Protein AF-A0A933C2Q2-F1 (afdb_monomer)

Foldseek 3Di:
DPDCDDPNVVVVVVVVVLVVVLVVLVVVLVCCVPPPPDPVLNVLSVVLNVLSVLLVVLVVVCVVVVRDLVSQLVSQLSVLVSLLSVVVSVVCPDPVLVDQAQAAALVLLVVLLVLLVVLLVLLSVLSSLVSSLVSVVLLQLALDPPPGPPHLDFDQDPVRQVVSQVVCPVVVLDHCVVPGDHSVSVVSNSVSNVSLVVSLVSLVVSLVSCVPRDPDPVLNVLSVVLNVLSVVLNVLSNVCSNVSNDPVSVVVSSVSSSVSSSSSSVSSVVSCSNSVPDPDDPPPPPPPPPDDD

Sequence (293 aa):
MPPMVGGIFYEHGHRMIATFVGFLIVVLAIWLWKAESRRWVKTLGLIALLAVILQGVLGGLTVLFLLPTPISVSHAALAQSFFCLVTSIALFTSPWWQENNLLLDKRKGHKLFLVGLAMTAFIFAQLIIGAIMRHTQSGLAVPDFPLAYGSLIPALDQGAIERYNRILLDADIRIAADGPINAFQVFVHLAHRFWAVAVVAFAVYTVIAFKRLSDDRRLKLLSTGILVLVLVQSAVGALTVLTRKHDLVATAHVAIGALTLVTSVLLTLHVAKLAGIRWKRPAPSHVATEAMA

Nearest PDB structures (foldseek):
  2b0h-assembly1_A  TM=4.566E-01  e=2.053E+00  Mus musculus

Structure (mmCIF, N/CA/C/O backbone):
data_AF-A0A933C2Q2-F1
#
_entry.id   AF-A0A933C2Q2-F1
#
loop_
_atom_site.group_PDB
_atom_site.id
_atom_site.type_symbol
_atom_site.label_atom_id
_atom_site.label_alt_id
_atom_site.label_comp_id
_atom_site.label_asym_id
_atom_site.label_entity_id
_atom_site.label_seq_id
_atom_site.pdbx_PDB_ins_code
_atom_site.Cartn_x
_atom_site.Cartn_y
_atom_site.Cartn_z
_atom_site.occupancy
_atom_site.B_iso_or_equiv
_atom_site.auth_seq_id
_atom_site.auth_comp_id
_atom_site.auth_asym_id
_atom_site.auth_atom_id
_atom_site.pdbx_PDB_model_num
ATOM 1 N N . MET A 1 1 ? -16.990 10.268 -30.291 1.00 61.44 1 MET A N 1
ATOM 2 C CA . MET A 1 1 ? -16.262 9.692 -29.137 1.00 61.44 1 MET A CA 1
ATOM 3 C C . MET A 1 1 ? -15.222 8.723 -29.681 1.00 61.44 1 MET A C 1
ATOM 5 O O . MET A 1 1 ? -15.550 8.056 -30.659 1.00 61.44 1 MET A O 1
ATOM 9 N N . PRO A 1 2 ? -13.992 8.678 -29.140 1.00 69.94 2 PRO A N 1
ATOM 10 C CA . PRO A 1 2 ? -12.999 7.687 -29.558 1.00 69.94 2 PRO A CA 1
ATOM 11 C C . PRO A 1 2 ? -13.502 6.257 -29.277 1.00 69.94 2 PRO A C 1
ATOM 13 O O . PRO A 1 2 ? -14.331 6.076 -28.380 1.00 69.94 2 PRO A O 1
ATOM 16 N N . PRO A 1 3 ? -13.037 5.245 -30.029 1.00 77.25 3 PRO A N 1
ATOM 17 C CA . PRO A 1 3 ? -13.429 3.857 -29.805 1.00 77.25 3 PRO A CA 1
ATOM 18 C C . PRO A 1 3 ? -13.016 3.401 -28.397 1.00 77.25 3 PRO A C 1
ATOM 20 O O . PRO A 1 3 ? -11.862 3.538 -27.993 1.00 77.25 3 PRO A O 1
ATOM 23 N N . MET A 1 4 ? -13.973 2.855 -27.644 1.00 79.75 4 MET A N 1
ATOM 24 C CA . MET A 1 4 ? -13.805 2.404 -26.257 1.00 79.75 4 MET A CA 1
ATOM 25 C C . MET A 1 4 ? -13.145 1.022 -26.203 1.00 79.75 4 MET A C 1
ATOM 27 O O . MET A 1 4 ? -13.748 0.046 -25.766 1.00 79.75 4 MET A O 1
ATOM 31 N N . VAL A 1 5 ? -11.908 0.932 -26.689 1.00 79.94 5 VAL A N 1
ATOM 32 C CA . VAL A 1 5 ? -11.150 -0.321 -26.787 1.00 79.94 5 VAL A CA 1
ATOM 33 C C . VAL A 1 5 ? -9.828 -0.183 -26.031 1.00 79.94 5 VAL A C 1
ATOM 35 O O . VAL A 1 5 ? -9.186 0.868 -26.066 1.00 79.94 5 VAL A O 1
ATOM 38 N N . GLY A 1 6 ? -9.420 -1.242 -25.327 1.00 83.06 6 GLY A N 1
ATOM 39 C CA . GLY A 1 6 ? -8.143 -1.294 -24.610 1.00 83.06 6 GLY A CA 1
ATOM 40 C C . GLY A 1 6 ? -8.012 -0.213 -23.530 1.00 83.06 6 GLY A C 1
ATOM 41 O O . GLY A 1 6 ? -8.921 -0.008 -22.726 1.00 83.06 6 GLY A O 1
ATOM 42 N N . GLY A 1 7 ? -6.875 0.491 -23.508 1.00 79.25 7 GLY A N 1
ATOM 43 C CA . GLY A 1 7 ? -6.535 1.464 -22.461 1.00 79.25 7 GLY A CA 1
ATOM 44 C C . GLY A 1 7 ? -7.555 2.595 -22.275 1.00 79.25 7 GLY A C 1
ATOM 45 O O . GLY A 1 7 ? -7.836 2.967 -21.138 1.00 79.25 7 GLY A O 1
ATOM 46 N N . ILE A 1 8 ? -8.178 3.077 -23.359 1.00 82.38 8 ILE A N 1
ATOM 47 C CA . ILE A 1 8 ? -9.174 4.165 -23.312 1.00 82.38 8 ILE A CA 1
ATOM 48 C C . ILE A 1 8 ? -10.408 3.742 -22.502 1.00 82.38 8 ILE A C 1
ATOM 50 O O . ILE A 1 8 ? -10.924 4.523 -21.701 1.00 82.38 8 ILE A O 1
ATOM 54 N N . PHE A 1 9 ? -10.861 2.493 -22.670 1.00 86.00 9 PHE A N 1
ATOM 55 C CA . PHE A 1 9 ? -11.995 1.948 -21.921 1.00 86.00 9 PHE A CA 1
ATOM 56 C C . PHE A 1 9 ? -11.706 1.905 -20.419 1.00 86.00 9 PHE A C 1
ATOM 58 O O . PHE A 1 9 ? -12.518 2.377 -19.622 1.00 86.00 9 PHE A O 1
ATOM 65 N N . TYR A 1 10 ? -10.536 1.389 -20.031 1.00 84.00 10 TYR A N 1
ATOM 66 C CA . TYR A 1 10 ? -10.147 1.291 -18.623 1.00 84.00 10 TYR A CA 1
ATOM 67 C C . TYR A 1 10 ? -9.932 2.660 -17.981 1.00 84.00 10 TYR A C 1
ATOM 69 O O . TYR A 1 10 ? -10.357 2.875 -16.847 1.00 84.00 10 TYR A O 1
ATOM 77 N N . GLU A 1 11 ? -9.323 3.602 -18.700 1.00 81.81 11 GLU A N 1
ATOM 78 C CA . GLU A 1 11 ? -9.107 4.956 -18.200 1.00 81.81 11 GLU A CA 1
ATOM 79 C C . GLU A 1 11 ? -10.434 5.690 -17.981 1.00 81.81 11 GLU A C 1
ATOM 81 O O . GLU A 1 11 ? -10.671 6.253 -16.909 1.00 81.81 11 GLU A O 1
ATOM 86 N N . HIS A 1 12 ? -11.334 5.649 -18.964 1.00 85.81 12 HIS A N 1
ATOM 87 C CA . HIS A 1 12 ? -12.640 6.283 -18.837 1.00 85.81 12 HIS A CA 1
ATOM 88 C C . HIS A 1 12 ? -13.503 5.599 -17.769 1.00 85.81 12 HIS A C 1
ATOM 90 O O . HIS A 1 12 ? -14.078 6.278 -16.918 1.00 85.81 12 HIS A O 1
ATOM 96 N N . GLY A 1 13 ? -13.542 4.263 -17.751 1.00 88.56 13 GLY A N 1
ATOM 97 C CA . GLY A 1 13 ? -14.261 3.489 -16.740 1.00 88.56 13 GLY A CA 1
ATOM 98 C C . GLY A 1 13 ? -13.779 3.798 -15.322 1.00 88.56 13 GLY A C 1
ATOM 99 O O . GLY A 1 13 ? -14.594 4.018 -14.426 1.00 88.56 13 GLY A O 1
ATOM 100 N N . HIS A 1 14 ? -12.462 3.922 -15.128 1.00 88.88 14 HIS A N 1
ATOM 101 C CA . HIS A 1 14 ? -11.891 4.337 -13.851 1.00 88.88 14 HIS A CA 1
ATOM 102 C C . HIS A 1 14 ? -12.354 5.742 -13.438 1.00 88.88 14 HIS A C 1
ATOM 104 O O . HIS A 1 14 ? -12.739 5.934 -12.285 1.00 88.88 14 HIS A O 1
ATOM 110 N N . ARG A 1 15 ? -12.393 6.711 -14.368 1.00 88.69 15 ARG A N 1
ATOM 111 C CA . ARG A 1 15 ? -12.896 8.069 -14.088 1.00 88.69 15 ARG A CA 1
ATOM 112 C C . ARG A 1 15 ? -14.369 8.060 -13.676 1.00 88.69 15 ARG A C 1
ATOM 114 O O . ARG A 1 15 ? -14.714 8.721 -12.702 1.00 88.69 15 ARG A O 1
ATOM 121 N N . MET A 1 16 ? -15.221 7.281 -14.349 1.00 90.94 16 MET A N 1
ATOM 122 C CA . MET A 1 16 ? -16.639 7.167 -13.975 1.00 90.94 16 MET A CA 1
ATOM 123 C C . MET A 1 16 ? -16.813 6.589 -12.567 1.00 90.94 16 MET A C 1
ATOM 125 O O . MET A 1 16 ? -17.570 7.133 -11.761 1.00 90.94 16 MET A O 1
ATOM 129 N N . ILE A 1 17 ? -16.080 5.516 -12.249 1.00 94.06 17 ILE A N 1
ATOM 130 C CA . ILE A 1 17 ? -16.089 4.911 -10.911 1.00 94.06 17 ILE A CA 1
ATOM 131 C C . ILE A 1 17 ? -15.590 5.923 -9.872 1.00 94.06 17 ILE A C 1
ATOM 133 O O . ILE A 1 17 ? -16.204 6.062 -8.818 1.00 94.06 17 ILE A O 1
ATOM 137 N N . ALA A 1 18 ? -14.525 6.674 -10.168 1.00 92.44 18 ALA A N 1
ATOM 138 C CA . ALA A 1 18 ? -13.992 7.695 -9.270 1.00 92.44 18 ALA A CA 1
ATOM 139 C C . ALA A 1 18 ? -15.002 8.826 -9.004 1.00 92.44 18 ALA A C 1
ATOM 141 O O . ALA A 1 18 ? -15.174 9.228 -7.853 1.00 92.44 18 ALA A O 1
ATOM 142 N N . THR A 1 19 ? -15.723 9.302 -10.027 1.00 93.56 19 THR A N 1
ATOM 143 C CA . THR A 1 19 ? -16.797 10.295 -9.858 1.00 93.56 19 THR A CA 1
ATOM 144 C C . THR A 1 19 ? -17.936 9.747 -9.002 1.00 93.56 19 THR A C 1
ATOM 146 O O . THR A 1 19 ? -18.414 10.439 -8.101 1.00 93.56 19 THR A O 1
ATOM 149 N N . PHE A 1 20 ? -18.338 8.495 -9.227 1.00 96.56 20 PHE A N 1
ATOM 150 C CA . PHE A 1 20 ? -19.369 7.844 -8.422 1.00 96.56 20 PHE A CA 1
ATOM 151 C C . PHE A 1 20 ? -18.945 7.695 -6.953 1.00 96.56 20 PHE A C 1
ATOM 153 O O . PHE A 1 20 ? -19.698 8.062 -6.053 1.00 96.56 20 PHE A O 1
ATOM 160 N N . VAL A 1 21 ? -17.713 7.247 -6.694 1.00 96.69 21 VAL A N 1
ATOM 161 C CA . VAL A 1 21 ? -17.146 7.193 -5.337 1.00 96.69 21 VAL A CA 1
ATOM 162 C C . VAL A 1 21 ? -17.102 8.590 -4.711 1.00 96.69 21 VAL A C 1
ATOM 164 O O . VAL A 1 21 ? -17.504 8.745 -3.562 1.00 96.69 21 VAL A O 1
ATOM 167 N N . GLY A 1 22 ? -16.696 9.621 -5.458 1.00 96.75 22 GLY A N 1
ATOM 168 C CA . GLY A 1 22 ? -16.716 11.011 -4.993 1.00 96.75 22 GLY A CA 1
ATOM 169 C C . GLY A 1 22 ? -18.108 11.464 -4.540 1.00 96.75 22 GLY A C 1
ATOM 170 O O . GLY A 1 22 ? -18.249 12.025 -3.453 1.00 96.75 22 GLY A O 1
ATOM 171 N N . PHE A 1 23 ? -19.147 11.143 -5.315 1.00 97.75 23 PHE A N 1
ATOM 172 C CA . PHE A 1 23 ? -20.538 11.398 -4.935 1.00 97.75 23 PHE A CA 1
ATOM 173 C C . PHE A 1 23 ? -20.938 10.657 -3.648 1.00 97.75 23 PHE A C 1
ATOM 175 O O . PHE A 1 23 ? -21.495 11.268 -2.734 1.00 97.75 23 PHE A O 1
ATOM 182 N N . LEU A 1 24 ? -20.598 9.368 -3.522 1.00 98.06 24 LEU A N 1
ATOM 183 C CA . LEU A 1 24 ? -20.877 8.593 -2.307 1.00 98.06 24 LEU A CA 1
ATOM 184 C C . LEU A 1 24 ? -20.199 9.186 -1.064 1.00 98.06 24 LEU A C 1
ATOM 186 O O . LEU A 1 24 ? -20.784 9.167 0.018 1.00 98.06 24 LEU A O 1
ATOM 190 N N . ILE A 1 25 ? -19.000 9.757 -1.200 1.00 98.19 25 ILE A N 1
ATOM 191 C CA . ILE A 1 25 ? -18.310 10.425 -0.089 1.00 98.19 25 ILE A CA 1
ATOM 192 C C . ILE A 1 25 ? -19.001 11.724 0.322 1.00 98.19 25 ILE A C 1
ATOM 194 O O . ILE A 1 25 ? -19.083 12.004 1.518 1.00 98.19 25 ILE A O 1
ATOM 198 N N . VAL A 1 26 ? -19.545 12.496 -0.623 1.00 98.12 26 VAL A N 1
ATOM 199 C CA . VAL A 1 26 ? -20.366 13.675 -0.296 1.00 98.12 26 VAL A CA 1
ATOM 200 C C . VAL A 1 26 ? -21.591 13.254 0.518 1.00 98.12 26 VAL A C 1
ATOM 202 O O . VAL A 1 26 ? -21.854 13.825 1.579 1.00 98.12 26 VAL A O 1
ATOM 205 N N . VAL A 1 27 ? -22.298 12.210 0.073 1.00 98.19 27 VAL A N 1
ATOM 206 C CA . VAL A 1 27 ? -23.448 11.652 0.802 1.00 98.19 27 VAL A CA 1
ATOM 207 C C . VAL A 1 27 ? -23.032 11.179 2.196 1.00 98.19 27 VAL A C 1
ATOM 209 O O . VAL A 1 27 ? -23.687 11.531 3.177 1.00 98.19 27 VAL A O 1
ATOM 212 N N . LEU A 1 28 ? -21.921 10.444 2.307 1.00 97.50 28 LEU A N 1
ATOM 213 C CA . LEU A 1 28 ? -21.382 9.972 3.583 1.00 97.50 28 LEU A CA 1
ATOM 214 C C . LEU A 1 28 ? -21.063 11.136 4.531 1.00 97.50 28 LEU A C 1
ATOM 216 O O . LEU A 1 28 ? -21.442 11.088 5.698 1.00 97.50 28 LEU A O 1
ATOM 220 N N . ALA A 1 29 ? -20.404 12.192 4.050 1.00 97.12 29 ALA A N 1
ATOM 221 C CA . ALA A 1 29 ? -20.057 13.356 4.862 1.00 97.12 29 ALA A CA 1
ATOM 222 C C . ALA A 1 29 ? -21.310 14.071 5.398 1.00 97.12 29 ALA A C 1
ATOM 224 O O . ALA A 1 29 ? -21.374 14.394 6.587 1.00 97.12 29 ALA A O 1
ATOM 225 N N . ILE A 1 30 ? -22.333 14.253 4.555 1.00 97.75 30 ILE A N 1
ATOM 226 C CA . ILE A 1 30 ? -23.619 14.844 4.955 1.00 97.75 30 ILE A CA 1
ATOM 227 C C . ILE A 1 30 ? -24.339 13.943 5.965 1.00 97.75 30 ILE A C 1
ATOM 229 O O . ILE A 1 30 ? -24.850 14.437 6.973 1.00 97.75 30 ILE A O 1
ATOM 233 N N . TRP A 1 31 ? -24.369 12.629 5.726 1.00 97.69 31 TRP A N 1
ATOM 234 C CA . TRP A 1 31 ? -25.003 11.672 6.632 1.00 97.69 31 TRP A CA 1
ATOM 235 C C . TRP A 1 31 ? -24.323 11.701 7.999 1.00 97.69 31 TRP A C 1
ATOM 237 O O . TRP A 1 31 ? -24.994 11.930 9.006 1.00 97.69 31 TRP A O 1
ATOM 247 N N . LEU A 1 32 ? -22.996 11.569 8.057 1.00 96.44 32 LEU A N 1
ATOM 248 C CA . LEU A 1 32 ? -22.245 11.668 9.310 1.00 96.44 32 LEU A CA 1
ATOM 249 C C . LEU A 1 32 ? -22.532 12.988 10.030 1.00 96.44 32 LEU A C 1
ATOM 251 O O . LEU A 1 32 ? -22.719 13.002 11.244 1.00 96.44 32 LEU A O 1
ATOM 255 N N . TRP A 1 33 ? -22.636 14.101 9.305 1.00 94.06 33 TRP A N 1
ATOM 256 C CA . TRP A 1 33 ? -22.949 15.380 9.931 1.00 94.06 33 TRP A CA 1
ATOM 257 C C . TRP A 1 33 ? -24.323 15.396 10.615 1.00 94.06 33 TRP A C 1
ATOM 259 O O . TRP A 1 33 ? -24.451 15.967 11.704 1.00 94.06 33 TRP A O 1
ATOM 269 N N . LYS A 1 34 ? -25.322 14.742 10.008 1.00 95.69 34 LYS A N 1
ATOM 270 C CA . LYS A 1 34 ? -26.706 14.681 10.499 1.00 95.69 34 LYS A CA 1
ATOM 271 C C . LYS A 1 34 ? -26.932 13.626 11.587 1.00 95.69 34 LYS A C 1
ATOM 273 O O . LYS A 1 34 ? -27.602 13.927 12.567 1.00 95.69 34 LYS A O 1
ATOM 278 N N . ALA A 1 35 ? -26.405 12.414 11.420 1.00 94.25 35 ALA A N 1
ATOM 279 C CA . ALA A 1 35 ? -26.757 11.266 12.262 1.00 94.25 35 ALA A CA 1
ATOM 280 C C . ALA A 1 35 ? -25.748 10.965 13.379 1.00 94.25 35 ALA A C 1
ATOM 282 O O . ALA A 1 35 ? -26.112 10.391 14.400 1.00 94.25 35 ALA A O 1
ATOM 283 N N . GLU A 1 36 ? -24.475 11.322 13.205 1.00 94.19 36 GLU A N 1
ATOM 284 C CA . GLU A 1 36 ? -23.442 11.000 14.187 1.00 94.19 36 GLU A CA 1
ATOM 285 C C . GLU A 1 36 ? -23.405 12.059 15.299 1.00 94.19 36 GLU A C 1
ATOM 287 O O . GLU A 1 36 ? -23.517 13.256 15.041 1.00 94.19 36 GLU A O 1
ATOM 292 N N . SER A 1 37 ? -23.220 11.659 16.555 1.00 91.88 37 SER A N 1
ATOM 293 C CA . SER A 1 37 ? -23.074 12.601 17.677 1.00 91.88 37 SER A CA 1
ATOM 294 C C . SER A 1 37 ? -21.602 12.950 17.928 1.00 91.88 37 SER A C 1
ATOM 296 O O . SER A 1 37 ? -21.256 14.064 18.339 1.00 91.88 37 SER A O 1
ATOM 298 N N . ARG A 1 38 ? -20.695 12.015 17.627 1.00 92.50 38 ARG A N 1
ATOM 299 C CA . ARG A 1 38 ? -19.259 12.111 17.895 1.00 92.50 38 ARG A CA 1
ATOM 300 C C . ARG A 1 38 ? -18.577 13.057 16.903 1.00 92.50 38 ARG A C 1
ATOM 302 O O . ARG A 1 38 ? -18.322 12.703 15.755 1.00 92.50 38 ARG A O 1
ATOM 309 N N . ARG A 1 39 ? -18.187 14.249 17.378 1.00 92.75 39 ARG A N 1
ATOM 310 C CA . ARG A 1 39 ? -17.516 15.293 16.566 1.00 92.75 39 ARG A CA 1
ATOM 311 C C . ARG A 1 39 ? -16.310 14.779 15.773 1.00 92.75 39 ARG A C 1
ATOM 313 O O . ARG A 1 39 ? -16.153 15.143 14.618 1.00 92.75 39 ARG A O 1
ATOM 320 N N . TRP A 1 40 ? -15.489 13.915 16.369 1.00 92.62 40 TRP A N 1
ATOM 321 C CA . TRP A 1 40 ? -14.287 13.400 15.710 1.00 92.62 40 TRP A CA 1
ATOM 322 C C . TRP A 1 40 ? -14.609 12.519 14.491 1.00 92.62 40 TRP A C 1
ATOM 324 O O . TRP A 1 40 ? -13.891 12.591 13.501 1.00 92.62 40 TRP A O 1
ATOM 334 N N . VAL A 1 41 ? -15.711 11.757 14.507 1.00 93.88 41 VAL A N 1
ATOM 335 C CA . VAL A 1 41 ? -16.156 10.958 13.348 1.00 93.88 41 VAL A CA 1
ATOM 336 C C . VAL A 1 41 ? -16.659 11.876 12.229 1.00 93.88 41 VAL A C 1
ATOM 338 O O . VAL A 1 41 ? -16.351 11.643 11.063 1.00 93.88 41 VAL A O 1
ATOM 341 N N . LYS A 1 42 ? -17.351 12.974 12.570 1.00 95.69 42 LYS A N 1
ATOM 342 C CA . LYS A 1 42 ? -17.737 14.009 11.590 1.00 95.69 42 LYS A CA 1
ATOM 343 C C . LYS A 1 42 ? -16.516 14.630 10.918 1.00 95.69 42 LYS A C 1
ATOM 345 O O . LYS A 1 42 ? -16.497 14.780 9.700 1.00 95.69 42 LYS A O 1
ATOM 350 N N . THR A 1 43 ? -15.484 14.949 11.701 1.00 95.88 43 THR A N 1
ATOM 351 C CA . THR A 1 43 ? -14.213 15.460 11.176 1.00 95.88 43 THR A CA 1
ATOM 352 C C . THR A 1 43 ? -13.560 14.457 10.228 1.00 95.88 43 THR A C 1
ATOM 354 O O . THR A 1 43 ? -13.095 14.866 9.172 1.00 95.88 43 THR A O 1
ATOM 357 N N . LEU A 1 44 ? -13.580 13.153 10.533 1.00 96.38 44 LEU A N 1
ATOM 358 C CA . LEU A 1 44 ? -13.086 12.131 9.600 1.00 96.38 44 LEU A CA 1
ATOM 359 C C . LEU A 1 44 ? -13.878 12.106 8.286 1.00 96.38 44 LEU A C 1
ATOM 361 O O . LEU A 1 44 ? -13.270 11.969 7.230 1.00 96.38 44 LEU A O 1
ATOM 365 N N . GLY A 1 45 ? -15.201 12.295 8.329 1.00 97.12 45 GLY A N 1
ATOM 366 C CA . GLY A 1 45 ? -16.029 12.443 7.126 1.00 97.12 45 GLY A CA 1
ATOM 367 C C . GLY A 1 45 ? -15.618 13.639 6.260 1.00 97.12 45 GLY A C 1
ATOM 368 O O . GLY A 1 45 ? -15.480 13.505 5.047 1.00 97.12 45 GLY A O 1
ATOM 369 N N . LEU A 1 46 ? -15.340 14.790 6.882 1.00 97.31 46 LEU A N 1
ATOM 370 C CA . LEU A 1 46 ? -14.819 15.971 6.179 1.00 97.31 46 LEU A CA 1
ATOM 371 C C . LEU A 1 46 ? -13.409 15.742 5.618 1.00 97.31 46 LEU A C 1
ATOM 373 O O . LEU A 1 46 ? -13.127 16.141 4.491 1.00 97.31 46 LEU A O 1
ATOM 377 N N . ILE A 1 47 ? -12.533 15.067 6.368 1.00 98.19 47 ILE A N 1
ATOM 378 C CA . ILE A 1 47 ? -11.193 14.695 5.893 1.00 98.19 47 ILE A CA 1
ATOM 379 C C . ILE A 1 47 ? -11.299 13.739 4.700 1.00 98.19 47 ILE A C 1
ATOM 381 O O . ILE A 1 47 ? -10.549 13.895 3.743 1.00 98.19 47 ILE A O 1
ATOM 385 N N . ALA A 1 48 ? -12.238 12.787 4.709 1.00 98.19 48 ALA A N 1
ATOM 386 C CA . ALA A 1 48 ? -12.463 11.881 3.583 1.00 98.19 48 ALA A CA 1
ATOM 387 C C . ALA A 1 48 ? -12.939 12.634 2.332 1.00 98.19 48 ALA A C 1
ATOM 389 O O . ALA A 1 48 ? -12.458 12.354 1.234 1.00 98.19 48 ALA A O 1
ATOM 390 N N . LEU A 1 49 ? -13.819 13.627 2.502 1.00 98.06 49 LEU A N 1
ATOM 391 C CA . LEU A 1 49 ? -14.247 14.509 1.417 1.00 98.06 49 LEU A CA 1
ATOM 392 C C . LEU A 1 49 ? -13.079 15.327 0.848 1.00 98.06 49 LEU A C 1
ATOM 394 O O . LEU A 1 49 ? -12.881 15.366 -0.364 1.00 98.06 49 LEU A O 1
ATOM 398 N N . LEU A 1 50 ? -12.258 15.931 1.708 1.00 98.19 50 LEU A N 1
ATOM 399 C CA . LEU A 1 50 ? -11.062 16.646 1.263 1.00 98.19 50 LEU A CA 1
ATOM 400 C C . LEU A 1 50 ? -10.080 15.705 0.547 1.00 98.19 50 LEU A C 1
ATOM 402 O O . LEU A 1 50 ? -9.553 16.047 -0.508 1.00 98.19 50 LEU A O 1
ATOM 406 N N . ALA A 1 51 ? -9.864 14.504 1.084 1.00 98.12 51 ALA A N 1
ATOM 407 C CA . ALA A 1 51 ? -8.958 13.519 0.509 1.00 98.12 51 ALA A CA 1
ATOM 408 C C . ALA A 1 51 ? -9.403 13.056 -0.887 1.00 98.12 51 ALA A C 1
ATOM 410 O O . ALA A 1 51 ? -8.551 12.939 -1.766 1.00 98.12 51 ALA A O 1
ATOM 411 N N . VAL A 1 52 ? -10.706 12.838 -1.127 1.00 97.38 52 VAL A N 1
ATOM 412 C CA . VAL A 1 52 ? -11.196 12.444 -2.463 1.00 97.38 52 VAL A CA 1
ATOM 413 C C . VAL A 1 52 ? -11.103 13.591 -3.478 1.00 97.38 52 VAL A C 1
ATOM 415 O O . VAL A 1 52 ? -10.791 13.353 -4.644 1.00 97.38 52 VAL A O 1
ATOM 418 N N . ILE A 1 53 ? -11.273 14.845 -3.041 1.00 97.06 53 ILE A N 1
ATOM 419 C CA . ILE A 1 53 ? -11.040 16.025 -3.890 1.00 97.06 53 ILE A CA 1
ATOM 420 C C . ILE A 1 53 ? -9.560 16.111 -4.275 1.00 97.06 53 ILE A C 1
ATOM 422 O O . ILE A 1 53 ? -9.233 16.210 -5.456 1.00 97.06 53 ILE A O 1
ATOM 426 N N . LEU A 1 54 ? -8.657 16.008 -3.295 1.00 97.25 54 LEU A N 1
ATOM 427 C CA . LEU A 1 54 ? -7.212 16.005 -3.537 1.00 97.25 54 LEU A CA 1
ATOM 428 C C . LEU A 1 54 ? -6.785 14.830 -4.430 1.00 97.25 54 LEU A C 1
ATOM 430 O O . LEU A 1 54 ? -5.916 14.998 -5.281 1.00 97.25 54 LEU A O 1
ATOM 434 N N . GLN A 1 55 ? -7.418 13.662 -4.294 1.00 96.62 55 GLN A N 1
ATOM 435 C CA . GLN A 1 55 ? -7.226 12.529 -5.201 1.00 96.62 55 GLN A CA 1
ATOM 436 C C . GLN A 1 55 ? -7.596 12.865 -6.643 1.00 96.62 55 GLN A C 1
ATOM 438 O O . GLN A 1 55 ? -6.794 12.597 -7.538 1.00 96.62 55 GLN A O 1
ATOM 443 N N . GLY A 1 56 ? -8.767 13.471 -6.860 1.00 94.56 56 GLY A N 1
ATOM 444 C CA . GLY A 1 56 ? -9.212 13.911 -8.182 1.00 94.56 56 GLY A CA 1
ATOM 445 C C . GLY A 1 56 ? -8.270 14.946 -8.799 1.00 94.56 56 GLY A C 1
ATOM 446 O O . GLY A 1 56 ? -7.912 14.824 -9.967 1.00 94.56 56 G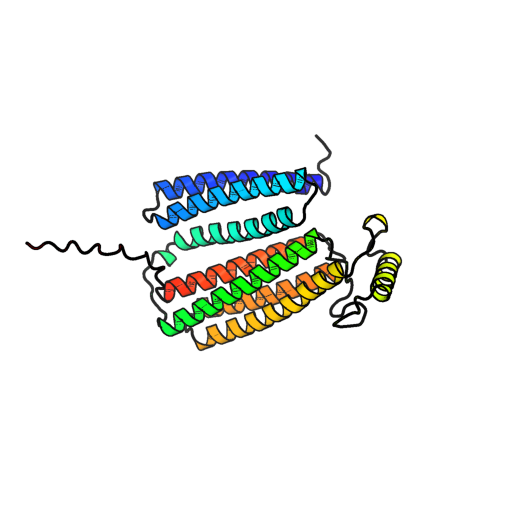LY A O 1
ATOM 447 N N . VAL A 1 57 ? -7.793 15.910 -8.000 1.00 95.69 57 VAL A N 1
ATOM 448 C CA . VAL A 1 57 ? -6.803 16.906 -8.438 1.00 95.69 57 VAL A CA 1
ATOM 449 C C . VAL A 1 57 ? -5.493 16.230 -8.833 1.00 95.69 57 VAL A C 1
ATOM 451 O O . VAL A 1 57 ? -5.041 16.411 -9.959 1.00 95.69 57 VAL A O 1
ATOM 454 N N . LEU A 1 58 ? -4.899 15.410 -7.958 1.00 95.31 58 LEU A N 1
ATOM 455 C CA . LEU A 1 58 ? -3.646 14.716 -8.269 1.00 95.31 58 LEU A CA 1
ATOM 456 C C . LEU A 1 58 ? -3.793 13.812 -9.501 1.00 95.31 58 LEU A C 1
ATOM 458 O O . LEU A 1 58 ? -2.908 13.820 -10.347 1.00 95.31 58 LEU A O 1
ATOM 462 N N . GLY A 1 59 ? -4.913 13.096 -9.641 1.00 92.62 59 GLY A N 1
ATOM 463 C CA . GLY A 1 59 ? -5.197 12.261 -10.813 1.00 92.62 59 GLY A CA 1
ATOM 464 C C . GLY A 1 59 ? -5.384 13.064 -12.106 1.00 92.62 59 GLY A C 1
ATOM 465 O O . GLY A 1 59 ? -4.994 12.612 -13.175 1.00 92.62 59 GLY A O 1
ATOM 466 N N . GLY A 1 60 ? -5.923 14.283 -12.033 1.00 91.56 60 GLY A N 1
ATOM 467 C CA . GLY A 1 60 ? -5.953 15.202 -13.174 1.00 91.56 60 GLY A CA 1
ATOM 468 C C . GLY A 1 60 ? -4.558 15.714 -13.544 1.00 91.56 60 GLY A C 1
ATOM 469 O O . GLY A 1 60 ? -4.199 15.753 -14.721 1.00 91.56 60 GLY A O 1
ATOM 470 N N . LEU A 1 61 ? -3.742 16.051 -12.540 1.00 94.44 61 LEU A N 1
ATOM 471 C CA . LEU A 1 61 ? -2.372 16.532 -12.736 1.00 94.44 61 LEU A CA 1
ATOM 472 C C . LEU A 1 61 ? -1.455 15.455 -13.330 1.00 94.44 61 LEU A C 1
ATOM 474 O O . LEU A 1 61 ? -0.575 15.793 -14.118 1.00 94.44 61 LEU A O 1
ATOM 478 N N . THR A 1 62 ? -1.652 14.171 -13.006 1.00 91.56 62 THR A N 1
ATOM 479 C CA . THR A 1 62 ? -0.867 13.090 -13.627 1.00 91.56 62 THR A CA 1
ATOM 480 C C . THR A 1 62 ? -1.135 12.966 -15.122 1.00 91.56 62 THR A C 1
ATOM 482 O O . THR A 1 62 ? -0.203 12.689 -15.871 1.00 91.56 62 THR A O 1
ATOM 485 N N . VAL A 1 63 ? -2.366 13.209 -15.573 1.00 88.25 63 VAL A N 1
ATOM 486 C CA . VAL A 1 63 ? -2.702 13.229 -17.004 1.00 88.25 63 VAL A CA 1
ATOM 487 C C . VAL A 1 63 ? -2.136 14.484 -17.669 1.0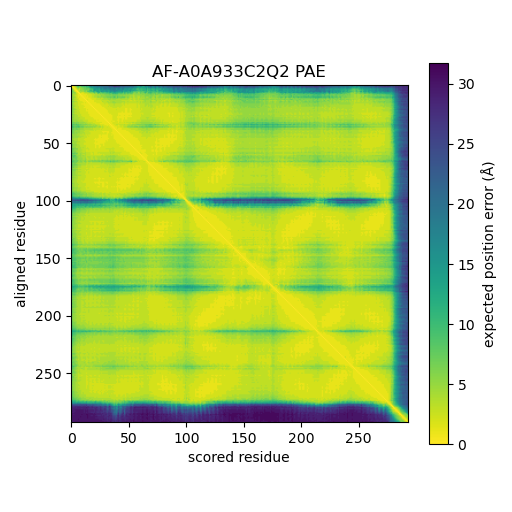0 88.25 63 VAL A C 1
ATOM 489 O O . VAL A 1 63 ? -1.500 14.385 -18.715 1.00 88.25 63 VAL A O 1
ATOM 492 N N . LEU A 1 64 ? -2.314 15.656 -17.048 1.00 91.06 64 LEU A N 1
ATOM 493 C CA . LEU A 1 64 ? -1.889 16.940 -17.615 1.00 91.06 64 LEU A CA 1
ATOM 494 C C . LEU A 1 64 ? -0.365 17.050 -17.775 1.00 91.06 64 LEU A C 1
ATOM 496 O O . LEU A 1 64 ? 0.110 17.584 -18.772 1.00 91.06 64 LEU A O 1
ATOM 500 N N . PHE A 1 65 ? 0.397 16.544 -16.804 1.00 92.44 65 PHE A N 1
ATOM 501 C CA . PHE A 1 65 ? 1.859 16.640 -16.785 1.00 92.44 65 PHE A CA 1
ATOM 502 C C . PHE A 1 65 ? 2.578 15.373 -17.264 1.00 92.44 65 PHE A C 1
ATOM 504 O O . PHE A 1 65 ? 3.781 15.248 -17.045 1.00 92.44 65 PHE A O 1
ATOM 511 N N . LEU A 1 66 ? 1.869 14.437 -17.907 1.00 89.31 66 LEU A N 1
ATOM 512 C CA . LEU A 1 66 ? 2.448 13.212 -18.475 1.00 89.31 66 LEU A CA 1
ATOM 513 C C . LEU A 1 66 ? 3.172 12.335 -17.431 1.00 89.31 66 LEU A C 1
ATOM 515 O O . LEU A 1 66 ? 4.332 11.965 -17.587 1.00 89.31 66 LEU A O 1
ATOM 519 N N . LEU A 1 67 ? 2.449 11.967 -16.368 1.00 88.25 67 LEU A N 1
ATOM 520 C CA . LEU A 1 67 ? 2.863 11.030 -15.313 1.00 88.25 67 LEU A CA 1
ATOM 521 C C . LEU A 1 67 ? 4.136 11.436 -14.537 1.00 88.25 67 LEU A C 1
ATOM 523 O O . LEU A 1 67 ? 5.012 10.592 -14.329 1.00 88.25 67 LEU A O 1
ATOM 527 N N . PRO A 1 68 ? 4.256 12.673 -14.014 1.00 93.50 68 PRO A N 1
ATOM 528 C CA . PRO A 1 68 ? 5.414 13.031 -13.207 1.00 93.50 68 PRO A CA 1
ATOM 529 C C . PRO A 1 68 ? 5.451 12.154 -11.951 1.00 93.50 68 PRO A C 1
ATOM 531 O O . PRO A 1 68 ? 4.462 12.038 -11.213 1.00 93.50 68 PRO A O 1
ATOM 534 N N . THR A 1 69 ? 6.602 11.521 -11.717 1.00 93.81 69 THR A N 1
ATOM 535 C CA . THR A 1 69 ? 6.783 10.504 -10.673 1.00 93.81 69 THR A CA 1
ATOM 536 C C . THR A 1 69 ? 6.319 10.979 -9.295 1.00 93.81 69 THR A C 1
ATOM 538 O O . THR A 1 69 ? 5.535 10.258 -8.678 1.00 93.81 69 THR A O 1
ATOM 541 N N . PRO A 1 70 ? 6.683 12.185 -8.803 1.00 96.19 70 PRO A N 1
ATOM 542 C CA . PRO A 1 70 ? 6.264 12.617 -7.470 1.00 96.19 70 PRO A CA 1
ATOM 543 C C . PRO A 1 70 ? 4.744 12.768 -7.326 1.00 96.19 70 PRO A C 1
ATOM 545 O O . PRO A 1 70 ? 4.181 12.350 -6.314 1.00 96.19 70 PRO A O 1
ATOM 548 N N . ILE A 1 71 ? 4.061 13.314 -8.340 1.00 96.81 71 ILE A N 1
ATOM 549 C CA . ILE A 1 71 ? 2.598 13.497 -8.317 1.00 96.81 71 ILE A CA 1
ATOM 550 C C . ILE A 1 71 ? 1.904 12.139 -8.380 1.00 96.81 71 ILE A C 1
ATOM 552 O O . ILE A 1 71 ? 0.976 11.887 -7.618 1.00 96.81 71 ILE A O 1
ATOM 556 N N . SER A 1 72 ? 2.384 11.240 -9.239 1.00 95.50 72 SER A N 1
ATOM 557 C CA . SER A 1 72 ? 1.768 9.927 -9.441 1.00 95.50 72 SER A CA 1
ATOM 558 C C . SER A 1 72 ? 1.953 9.004 -8.231 1.00 95.50 72 SER A C 1
ATOM 560 O O . SER A 1 72 ? 1.007 8.344 -7.804 1.00 95.50 72 SER A O 1
ATOM 562 N N . VAL A 1 73 ? 3.135 9.027 -7.604 1.00 97.19 73 VAL A N 1
ATOM 563 C CA . VAL A 1 73 ? 3.391 8.326 -6.334 1.00 97.19 73 VAL A CA 1
ATOM 564 C C . VAL A 1 73 ? 2.522 8.901 -5.214 1.00 97.19 73 VAL A C 1
ATOM 566 O O . VAL A 1 73 ? 1.917 8.139 -4.461 1.00 97.19 73 VAL A O 1
ATOM 569 N N . SER A 1 74 ? 2.397 10.230 -5.136 1.00 97.56 74 SER A N 1
ATOM 570 C CA . SER A 1 74 ? 1.535 10.893 -4.147 1.00 97.56 74 SER A CA 1
ATOM 571 C C . SER A 1 74 ? 0.061 10.548 -4.355 1.00 97.56 74 SER A C 1
ATOM 573 O O . SER A 1 74 ? -0.650 10.271 -3.391 1.00 97.56 74 SER A O 1
ATOM 575 N N . HIS A 1 75 ? -0.392 10.500 -5.610 1.00 96.62 75 HIS A N 1
ATOM 576 C CA . HIS A 1 75 ? -1.732 10.057 -5.977 1.00 96.62 75 HIS A CA 1
ATOM 577 C C . HIS A 1 75 ? -1.974 8.613 -5.515 1.00 96.62 75 HIS A C 1
ATOM 579 O O . HIS A 1 75 ? -2.934 8.363 -4.791 1.00 96.62 75 HIS A O 1
ATOM 585 N N . ALA A 1 76 ? -1.073 7.679 -5.832 1.00 95.88 76 ALA A N 1
ATOM 586 C CA . ALA A 1 76 ? -1.193 6.284 -5.409 1.00 95.88 76 ALA A CA 1
ATOM 587 C C . ALA A 1 76 ? -1.205 6.125 -3.874 1.00 95.88 76 ALA A C 1
ATOM 589 O O . ALA A 1 76 ? -2.033 5.392 -3.333 1.00 95.88 76 ALA A O 1
ATOM 590 N N . ALA A 1 77 ? -0.332 6.837 -3.155 1.00 97.88 77 ALA A N 1
ATOM 591 C CA . ALA A 1 77 ? -0.260 6.780 -1.694 1.00 97.88 77 ALA A CA 1
ATOM 592 C C . ALA A 1 77 ? -1.508 7.379 -1.019 1.00 97.88 77 ALA A C 1
ATOM 594 O O . ALA A 1 77 ? -2.037 6.815 -0.052 1.00 97.88 77 ALA A O 1
ATOM 595 N N . LEU A 1 78 ? -2.018 8.498 -1.543 1.00 97.94 78 LEU A N 1
ATOM 596 C CA . LEU A 1 78 ? -3.225 9.135 -1.025 1.00 97.94 78 LEU A CA 1
ATOM 597 C C . LEU A 1 78 ? -4.479 8.294 -1.329 1.00 97.94 78 LEU A C 1
ATOM 599 O O . LEU A 1 78 ? -5.349 8.221 -0.466 1.00 97.94 78 LEU A O 1
ATOM 603 N N . ALA A 1 79 ? -4.552 7.585 -2.463 1.00 97.06 79 ALA A N 1
ATOM 604 C CA . ALA A 1 79 ? -5.659 6.670 -2.775 1.00 97.06 79 ALA A CA 1
ATOM 605 C C . ALA A 1 79 ? -5.792 5.564 -1.715 1.00 97.06 79 ALA A C 1
ATOM 607 O O . ALA A 1 79 ? -6.877 5.263 -1.217 1.00 97.06 79 ALA A O 1
ATOM 608 N N . GLN A 1 80 ? -4.655 4.990 -1.327 1.00 97.69 80 GLN A N 1
ATOM 609 C CA . GLN A 1 80 ? -4.575 3.887 -0.369 1.00 97.69 80 GLN A CA 1
ATOM 610 C C . GLN A 1 80 ? -4.861 4.364 1.059 1.00 97.69 80 GLN A C 1
ATOM 612 O O . GLN A 1 80 ? -5.577 3.708 1.819 1.00 97.69 80 GLN A O 1
ATOM 617 N N . SER A 1 81 ? -4.386 5.565 1.397 1.00 98.19 81 SER A N 1
ATOM 618 C CA . SER A 1 81 ? -4.718 6.245 2.653 1.00 98.19 81 SER A CA 1
ATOM 619 C C . SER A 1 81 ? -6.210 6.577 2.743 1.00 98.19 81 SER A C 1
ATOM 621 O O . SER A 1 81 ? -6.831 6.358 3.782 1.00 98.19 81 SER A O 1
ATOM 623 N N . PHE A 1 82 ? -6.808 7.048 1.645 1.00 98.31 82 PHE A N 1
ATOM 624 C CA . PHE A 1 82 ? -8.240 7.317 1.540 1.00 98.31 82 PHE A CA 1
ATOM 625 C C . PHE A 1 82 ? -9.068 6.040 1.740 1.00 98.31 82 PHE A C 1
ATOM 627 O O . PHE A 1 82 ? -10.012 6.042 2.530 1.00 98.31 82 PHE A O 1
ATOM 634 N N . PHE A 1 83 ? -8.675 4.925 1.118 1.00 97.88 83 PHE A N 1
ATOM 635 C CA . PHE A 1 83 ? -9.342 3.638 1.325 1.00 97.88 83 PHE A CA 1
ATOM 636 C C . PHE A 1 83 ? -9.292 3.183 2.795 1.00 97.88 83 PHE A C 1
ATOM 638 O O . PHE A 1 83 ? -10.311 2.774 3.363 1.00 97.88 83 PHE A O 1
ATOM 645 N N . CYS A 1 84 ? -8.136 3.332 3.450 1.00 98.50 84 CYS A N 1
ATOM 646 C CA . CYS A 1 84 ? -7.991 3.043 4.878 1.00 98.50 84 CYS A CA 1
ATOM 647 C C . CYS A 1 84 ? -8.858 3.962 5.749 1.00 98.50 84 CYS A C 1
ATOM 649 O O . CYS A 1 84 ? -9.472 3.496 6.710 1.00 98.50 84 CYS A O 1
ATOM 651 N N . LEU A 1 85 ? -8.944 5.251 5.412 1.00 98.31 85 LEU A N 1
ATOM 652 C CA . LEU A 1 85 ? -9.764 6.231 6.121 1.00 98.31 85 LEU A CA 1
ATOM 653 C C . LEU A 1 85 ? -11.255 5.881 6.049 1.00 98.31 85 LEU A C 1
ATOM 655 O O . LEU A 1 85 ? -11.911 5.806 7.087 1.00 98.31 85 LEU A O 1
ATOM 659 N N . VAL A 1 86 ? -11.783 5.617 4.852 1.00 98.19 86 VAL A N 1
ATOM 660 C CA . VAL A 1 86 ? -13.201 5.265 4.659 1.00 98.19 86 VAL A CA 1
ATOM 661 C C . VAL A 1 86 ? -13.543 3.963 5.383 1.00 98.19 86 VAL A C 1
ATOM 663 O O . VAL A 1 86 ? -14.549 3.888 6.089 1.00 98.19 86 VAL A O 1
ATOM 666 N N . THR A 1 87 ? -12.666 2.962 5.303 1.00 97.88 87 THR A N 1
ATOM 667 C CA . THR A 1 87 ? -12.863 1.688 6.011 1.00 97.88 87 THR A CA 1
ATOM 668 C C . THR A 1 87 ? -12.791 1.861 7.534 1.00 97.88 87 THR A C 1
ATOM 670 O O . THR A 1 87 ? -13.536 1.221 8.275 1.00 97.88 87 THR A O 1
ATOM 673 N N . SER A 1 88 ? -11.958 2.783 8.023 1.00 97.44 88 SER A N 1
ATOM 674 C CA . SER A 1 88 ? -11.905 3.135 9.448 1.00 97.44 88 SER A CA 1
ATOM 675 C C . SER A 1 88 ? -13.187 3.834 9.909 1.00 97.44 88 SER A C 1
ATOM 677 O O . SER A 1 88 ? -13.707 3.508 10.971 1.00 97.44 88 SER A O 1
ATOM 679 N N . ILE A 1 89 ? -13.749 4.744 9.106 1.00 96.94 89 ILE A N 1
ATOM 680 C CA . ILE A 1 89 ? -15.055 5.370 9.380 1.00 96.94 89 ILE A CA 1
ATOM 681 C C . ILE A 1 89 ? -16.153 4.302 9.472 1.00 96.94 89 ILE A C 1
ATOM 683 O O . ILE A 1 89 ? -16.954 4.329 10.411 1.00 96.94 89 ILE A O 1
ATOM 687 N N . ALA A 1 90 ? -16.162 3.332 8.552 1.00 96.69 90 ALA A N 1
ATOM 688 C CA . ALA A 1 90 ? -17.086 2.199 8.599 1.00 96.69 90 ALA A CA 1
ATOM 689 C C . ALA A 1 90 ? -16.916 1.377 9.892 1.00 96.69 90 ALA A C 1
ATOM 691 O O . ALA A 1 90 ? -17.899 1.053 10.557 1.00 96.69 90 ALA A O 1
ATOM 692 N N . LEU A 1 91 ? -15.675 1.116 10.322 1.00 94.69 91 LEU A N 1
ATOM 693 C CA . LEU A 1 91 ? -15.409 0.459 11.605 1.00 94.69 91 LEU A CA 1
ATOM 694 C C . LEU A 1 91 ? -15.960 1.276 12.785 1.00 94.69 91 LEU A C 1
ATOM 696 O O . LEU A 1 91 ? -16.644 0.726 13.642 1.00 94.69 91 LEU A O 1
ATOM 700 N N . PHE A 1 92 ? -15.699 2.582 12.837 1.00 93.81 92 PHE A N 1
ATOM 701 C CA . PHE A 1 92 ? -16.084 3.448 13.960 1.00 93.81 92 PHE A CA 1
ATOM 702 C C . PHE A 1 92 ? -17.594 3.663 14.102 1.00 93.81 92 PHE A C 1
ATOM 704 O O . PHE A 1 92 ? -18.092 3.952 15.200 1.00 93.8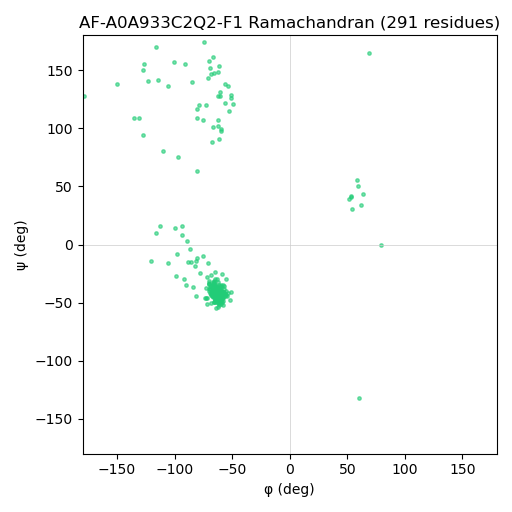1 92 PHE A O 1
ATOM 711 N N . THR A 1 93 ? -18.315 3.539 12.993 1.00 93.50 93 THR A N 1
ATOM 712 C CA . THR A 1 93 ? -19.778 3.613 12.936 1.00 93.50 93 THR A CA 1
ATOM 713 C C . THR A 1 93 ? -20.443 2.253 13.155 1.00 93.50 93 THR A C 1
ATOM 715 O O . THR A 1 93 ? -21.622 2.223 13.496 1.00 93.50 93 THR A O 1
ATOM 718 N N . SER A 1 94 ? -19.700 1.142 13.072 1.00 93.56 94 SER A N 1
ATOM 719 C CA . SER A 1 94 ? -20.232 -0.205 13.319 1.00 93.56 94 SER A CA 1
ATOM 720 C C . SER A 1 94 ? -20.752 -0.400 14.758 1.00 93.56 94 SER A C 1
ATOM 722 O O . SER A 1 94 ? -20.178 0.171 15.693 1.00 93.56 94 SER A O 1
ATOM 724 N N . PRO A 1 95 ? -21.779 -1.250 14.974 1.00 89.56 95 PRO A N 1
ATOM 725 C CA . PRO A 1 95 ? -22.301 -1.554 16.312 1.00 89.56 95 PRO A CA 1
ATOM 726 C C . PRO A 1 95 ? -21.224 -2.082 17.268 1.00 89.56 95 PRO A C 1
ATOM 728 O O . PRO A 1 95 ? -21.099 -1.602 18.392 1.00 89.56 95 PRO A O 1
ATOM 731 N N . TRP A 1 96 ? -20.357 -2.975 16.776 1.00 89.56 96 TRP A N 1
ATOM 732 C CA . TRP A 1 96 ? -19.260 -3.553 17.557 1.00 89.56 96 TRP A CA 1
ATOM 733 C C . TRP A 1 96 ? -18.319 -2.492 18.146 1.00 89.56 96 TRP A C 1
ATOM 735 O O . TRP A 1 96 ? -17.860 -2.620 19.280 1.00 89.56 96 TRP A O 1
ATOM 745 N N . TRP A 1 97 ? -18.025 -1.421 17.400 1.00 88.50 97 TRP A N 1
ATOM 746 C CA . TRP A 1 97 ? -17.174 -0.345 17.913 1.00 88.50 97 TRP A CA 1
ATOM 747 C C . TRP A 1 97 ? -17.874 0.501 18.979 1.00 88.50 97 TRP A C 1
ATOM 749 O O . TRP A 1 97 ? -17.210 1.102 19.829 1.00 88.50 97 TRP A O 1
ATOM 759 N N . GLN A 1 98 ? -19.201 0.590 18.933 1.00 84.06 98 GLN A N 1
ATOM 760 C CA . GLN A 1 98 ? -19.987 1.371 19.887 1.00 84.06 98 GLN A CA 1
ATOM 761 C C . GLN A 1 98 ? -20.156 0.641 21.227 1.00 84.06 98 GLN A C 1
ATOM 763 O O . GLN A 1 98 ? -20.266 1.293 22.263 1.00 84.06 98 GLN A O 1
ATOM 768 N N . GLU A 1 99 ? -20.062 -0.688 21.235 1.00 83.31 99 GLU A N 1
ATOM 769 C CA . GLU A 1 99 ? -20.051 -1.497 22.454 1.00 83.31 99 GLU A CA 1
ATOM 770 C C . GLU A 1 99 ? -18.790 -1.251 23.317 1.00 83.31 99 GLU A C 1
ATOM 772 O O . GLU A 1 99 ? -17.688 -0.967 22.825 1.00 83.31 99 GLU A O 1
ATOM 777 N N . ASN A 1 100 ? -18.933 -1.355 24.643 1.00 65.00 100 ASN A N 1
ATOM 778 C CA . ASN A 1 100 ? -17.850 -1.145 25.611 1.00 65.00 100 ASN A CA 1
ATOM 779 C C . ASN A 1 100 ? -17.211 -2.471 26.042 1.00 65.00 100 ASN A C 1
ATOM 781 O O . ASN A 1 100 ? -17.405 -2.927 27.163 1.00 65.00 100 ASN A O 1
ATOM 785 N N . ASN A 1 101 ? -16.396 -3.054 25.162 1.00 70.19 101 ASN A N 1
ATOM 786 C CA . ASN A 1 101 ? -15.692 -4.312 25.428 1.00 70.19 101 ASN A CA 1
ATOM 787 C C . ASN A 1 101 ? -14.181 -4.077 25.596 1.00 70.19 101 ASN A C 1
ATOM 789 O O . ASN A 1 101 ? -13.402 -4.268 24.662 1.00 70.19 101 ASN A O 1
ATOM 793 N N . LEU A 1 102 ? -13.754 -3.626 26.780 1.00 75.12 102 LEU A N 1
ATOM 794 C CA . LEU A 1 102 ? -12.329 -3.576 27.129 1.00 75.12 102 LEU A CA 1
ATOM 795 C C . LEU A 1 102 ? -11.878 -4.968 27.570 1.00 75.12 102 LEU A C 1
ATOM 797 O O . LEU A 1 102 ? -12.274 -5.434 28.634 1.00 75.12 102 LEU A O 1
ATOM 801 N N . LEU A 1 103 ? -11.069 -5.627 26.741 1.00 77.00 103 LEU A N 1
ATOM 802 C CA . LEU A 1 103 ? -10.697 -7.036 26.929 1.00 77.00 103 LEU A CA 1
ATOM 803 C C . LEU A 1 103 ? -9.187 -7.253 27.077 1.00 77.00 103 LEU A C 1
ATOM 805 O O . LEU A 1 103 ? -8.764 -8.332 27.484 1.00 77.00 103 LEU A O 1
ATOM 809 N N . LEU A 1 104 ? -8.357 -6.256 26.746 1.00 81.44 104 LEU A N 1
ATOM 810 C CA . LEU A 1 104 ? -6.903 -6.377 26.835 1.00 81.44 104 LEU A CA 1
ATOM 811 C C . LEU A 1 104 ? -6.346 -5.602 28.024 1.00 81.44 104 LEU A C 1
ATOM 813 O O . LEU A 1 104 ? -6.662 -4.430 28.229 1.00 81.44 104 LEU A O 1
ATOM 817 N N . ASP A 1 105 ? -5.416 -6.239 28.739 1.00 86.62 105 ASP A N 1
ATOM 818 C CA . ASP A 1 105 ? -4.540 -5.538 29.674 1.00 86.62 105 ASP A CA 1
ATOM 819 C C . ASP A 1 105 ? -3.833 -4.367 28.970 1.00 86.62 105 ASP A C 1
ATOM 821 O O . ASP A 1 105 ? -3.317 -4.510 27.857 1.00 86.62 105 ASP A O 1
ATOM 825 N N . LYS A 1 106 ? -3.760 -3.208 29.636 1.00 85.31 106 LYS A N 1
ATOM 826 C CA . LYS A 1 106 ? -3.241 -1.966 29.042 1.00 85.31 106 LYS A CA 1
ATOM 827 C C . LYS A 1 106 ? -1.794 -2.100 28.565 1.00 85.31 106 LYS A C 1
ATOM 829 O O . LYS A 1 106 ? -1.456 -1.558 27.511 1.00 85.31 106 LYS A O 1
ATOM 834 N N . ARG A 1 107 ? -0.927 -2.811 29.304 1.00 88.06 107 ARG A N 1
ATOM 835 C CA . ARG A 1 107 ? 0.491 -2.959 28.923 1.00 88.06 107 ARG A CA 1
ATOM 836 C C . ARG A 1 107 ? 0.630 -3.870 27.709 1.00 88.06 107 ARG A C 1
ATOM 838 O O . ARG A 1 107 ? 1.343 -3.518 26.768 1.00 88.06 107 ARG A O 1
ATOM 845 N N . LYS A 1 108 ? -0.055 -5.019 27.710 1.00 91.62 108 LYS A N 1
ATOM 846 C CA . LYS A 1 108 ? -0.075 -5.939 26.556 1.00 91.62 108 LYS A CA 1
ATOM 847 C C . LYS A 1 108 ? -0.690 -5.267 25.325 1.00 91.62 108 LYS A C 1
ATOM 849 O O . LYS A 1 108 ? -0.116 -5.332 24.241 1.00 91.62 108 LYS A O 1
ATOM 854 N N . GLY A 1 109 ? -1.795 -4.551 25.515 1.00 92.44 109 GLY A N 1
ATOM 855 C CA . GLY A 1 109 ? -2.492 -3.795 24.481 1.00 92.44 109 GLY A CA 1
ATOM 856 C C . GLY A 1 109 ? -1.632 -2.709 23.836 1.00 92.44 109 GLY A C 1
ATOM 857 O O . GLY A 1 109 ? -1.580 -2.628 22.614 1.00 92.44 109 GLY A O 1
ATOM 858 N N . HIS A 1 110 ? -0.885 -1.927 24.624 1.00 93.06 110 HIS A N 1
ATOM 859 C CA . HIS A 1 110 ? 0.024 -0.915 24.077 1.00 93.06 110 HIS A CA 1
ATOM 860 C C . HIS A 1 110 ? 1.152 -1.533 23.237 1.00 93.06 110 HIS A C 1
ATOM 862 O O . HIS A 1 110 ? 1.441 -1.047 22.146 1.00 93.06 110 HIS A O 1
ATOM 868 N N . LYS A 1 111 ? 1.748 -2.645 23.692 1.00 95.31 111 LYS A N 1
ATOM 869 C CA . LYS A 1 111 ? 2.758 -3.376 22.905 1.00 95.31 111 LYS A CA 1
ATOM 870 C C . LYS A 1 111 ? 2.182 -3.877 21.580 1.00 95.31 111 LYS A C 1
ATOM 872 O O . LYS A 1 111 ? 2.785 -3.656 20.537 1.00 95.31 111 LYS A O 1
ATOM 877 N N . LEU A 1 112 ? 1.008 -4.509 21.610 1.00 96.75 112 LEU A N 1
ATOM 878 C CA . LEU A 1 112 ? 0.333 -4.996 20.403 1.00 96.75 112 LEU A CA 1
ATOM 879 C C . LEU A 1 112 ? -0.058 -3.859 19.451 1.00 96.75 112 LEU A C 1
ATOM 881 O O . LEU A 1 112 ? 0.042 -4.022 18.238 1.00 96.75 112 LEU A O 1
ATOM 885 N N . PHE A 1 113 ? -0.447 -2.700 19.988 1.00 96.75 113 PHE A N 1
ATOM 886 C CA . PHE A 1 113 ? -0.735 -1.509 19.196 1.00 96.75 113 PHE A CA 1
ATOM 887 C C . PHE A 1 113 ? 0.513 -1.015 18.461 1.00 96.75 113 PHE A C 1
ATOM 889 O O . PHE A 1 113 ? 0.446 -0.776 17.261 1.00 96.75 113 PHE A O 1
ATOM 896 N N . LEU A 1 114 ? 1.659 -0.920 19.147 1.00 97.56 114 LEU A N 1
ATOM 897 C CA . LEU A 1 114 ? 2.922 -0.519 18.519 1.00 97.56 114 LEU A CA 1
ATOM 898 C C . LEU A 1 114 ? 3.374 -1.517 17.447 1.00 97.56 114 LEU A C 1
ATOM 900 O O . LEU A 1 114 ? 3.836 -1.098 16.390 1.00 97.56 114 LEU A O 1
ATOM 904 N N . VAL A 1 115 ? 3.197 -2.822 17.679 1.00 98.31 115 VAL A N 1
ATOM 905 C CA . VAL A 1 115 ? 3.488 -3.854 16.669 1.00 98.31 115 VAL A CA 1
ATOM 906 C C . VAL A 1 115 ? 2.570 -3.709 15.451 1.00 98.31 115 VAL A C 1
ATOM 908 O O . VAL A 1 115 ? 3.056 -3.722 14.323 1.00 98.31 115 VAL A O 1
ATOM 911 N N . GLY A 1 116 ? 1.262 -3.516 15.651 1.00 98.12 116 GLY A N 1
ATOM 912 C CA . GLY A 1 116 ? 0.312 -3.284 14.555 1.00 98.12 116 GLY A CA 1
ATOM 913 C C . GLY A 1 116 ? 0.606 -2.000 13.771 1.00 98.12 116 GLY A C 1
ATOM 914 O O . GLY A 1 116 ? 0.597 -2.000 12.537 1.00 98.12 116 GLY A O 1
ATOM 915 N N . LEU A 1 117 ? 0.949 -0.919 14.478 1.00 98.25 117 LEU A N 1
ATOM 916 C CA . LEU A 1 117 ? 1.344 0.352 13.878 1.00 98.25 117 LEU A CA 1
ATOM 917 C C . LEU A 1 117 ? 2.623 0.203 13.045 1.00 98.25 117 LEU A C 1
ATOM 919 O O . LEU A 1 117 ? 2.664 0.661 11.905 1.00 98.25 117 LEU A O 1
ATOM 923 N N . ALA A 1 118 ? 3.633 -0.491 13.575 1.00 98.62 118 AL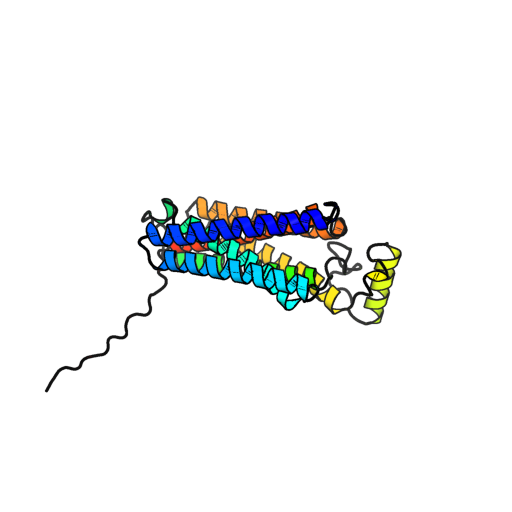A A N 1
ATOM 924 C CA . ALA A 1 118 ? 4.860 -0.793 12.848 1.00 98.62 118 ALA A CA 1
ATOM 925 C C . ALA A 1 118 ? 4.586 -1.657 11.605 1.00 98.62 118 ALA A C 1
ATOM 927 O O . ALA A 1 118 ? 5.091 -1.343 10.533 1.00 98.62 118 ALA A O 1
ATOM 928 N N . MET A 1 119 ? 3.724 -2.676 11.697 1.00 98.69 119 MET A N 1
ATOM 929 C CA . MET A 1 119 ? 3.360 -3.519 10.547 1.00 98.69 119 MET A CA 1
ATOM 930 C C . MET A 1 119 ? 2.703 -2.684 9.445 1.00 98.69 119 MET A C 1
ATOM 932 O O . MET A 1 119 ? 3.047 -2.807 8.270 1.00 98.69 119 MET A O 1
ATOM 936 N N . THR A 1 120 ? 1.794 -1.790 9.837 1.00 98.62 120 THR A N 1
ATOM 937 C CA . THR A 1 120 ? 1.130 -0.852 8.926 1.00 98.62 120 THR A CA 1
ATOM 938 C C . THR A 1 120 ? 2.142 0.072 8.250 1.00 98.62 120 THR A C 1
ATOM 940 O O . THR A 1 120 ? 2.088 0.247 7.036 1.00 98.62 120 THR A O 1
ATOM 943 N N . ALA A 1 121 ? 3.110 0.607 9.001 1.00 98.62 121 ALA A N 1
ATOM 944 C CA . ALA A 1 121 ? 4.180 1.437 8.451 1.00 98.62 121 ALA A CA 1
ATOM 945 C C . ALA A 1 121 ? 5.079 0.663 7.467 1.00 98.62 121 ALA A C 1
ATOM 947 O O . ALA A 1 121 ? 5.412 1.188 6.408 1.00 98.62 121 ALA A O 1
ATOM 948 N N . PHE A 1 122 ? 5.420 -0.595 7.768 1.00 98.69 122 PHE A N 1
ATOM 949 C CA . PHE A 1 122 ? 6.199 -1.466 6.880 1.00 98.69 122 PHE A CA 1
ATOM 950 C C . PHE A 1 122 ? 5.482 -1.720 5.547 1.00 98.69 122 PHE A C 1
ATOM 952 O O . PHE A 1 122 ? 6.097 -1.579 4.487 1.00 98.69 122 PHE A O 1
ATOM 959 N N . ILE A 1 123 ? 4.183 -2.047 5.589 1.00 98.75 123 ILE A N 1
ATOM 960 C CA . ILE A 1 123 ? 3.355 -2.247 4.386 1.00 98.75 123 ILE A CA 1
ATOM 961 C C . ILE A 1 123 ? 3.225 -0.938 3.602 1.00 98.75 123 ILE A C 1
ATOM 963 O O . ILE A 1 123 ? 3.356 -0.934 2.380 1.00 98.75 123 ILE A O 1
ATOM 967 N N . PHE A 1 124 ? 2.999 0.184 4.288 1.00 98.62 124 PHE A N 1
ATOM 968 C CA . PHE A 1 124 ? 2.877 1.485 3.636 1.00 98.62 124 PHE A CA 1
ATOM 969 C C . PHE A 1 124 ? 4.186 1.906 2.950 1.00 98.62 124 PHE A C 1
ATOM 971 O O . PHE A 1 124 ? 4.162 2.380 1.817 1.00 98.62 124 PHE A O 1
ATOM 978 N N . ALA A 1 125 ? 5.339 1.653 3.577 1.00 98.56 125 ALA A N 1
ATOM 979 C CA . ALA A 1 125 ? 6.644 1.860 2.954 1.00 98.56 125 ALA A CA 1
ATOM 980 C C . ALA A 1 125 ? 6.837 0.969 1.711 1.00 98.56 125 ALA A C 1
ATOM 982 O O . ALA A 1 125 ? 7.234 1.479 0.664 1.00 98.56 125 ALA A O 1
ATOM 983 N N . GLN A 1 126 ? 6.473 -0.321 1.776 1.00 98.62 126 GLN A N 1
ATOM 984 C CA . GLN A 1 126 ? 6.502 -1.227 0.614 1.00 98.62 126 GLN A CA 1
ATOM 985 C C . GLN A 1 126 ? 5.651 -0.690 -0.543 1.00 98.62 126 GLN A C 1
ATOM 987 O O . GLN A 1 126 ? 6.056 -0.765 -1.705 1.00 98.62 126 GLN A O 1
ATOM 992 N N . LEU A 1 127 ? 4.483 -0.131 -0.224 1.00 98.12 127 LEU A N 1
ATOM 993 C CA . LEU A 1 127 ? 3.574 0.475 -1.189 1.00 98.12 127 LEU A CA 1
ATOM 994 C C . LEU A 1 127 ? 4.209 1.692 -1.865 1.00 98.12 127 LEU A C 1
ATOM 996 O O . LEU A 1 127 ? 4.168 1.778 -3.090 1.00 98.12 127 LEU A O 1
ATOM 1000 N N . ILE A 1 128 ? 4.840 2.593 -1.103 1.00 98.31 128 ILE A N 1
ATOM 1001 C CA . ILE A 1 128 ? 5.545 3.753 -1.671 1.00 98.31 128 ILE A CA 1
ATOM 1002 C C . ILE A 1 128 ? 6.695 3.303 -2.573 1.00 98.31 128 ILE A C 1
ATOM 1004 O O . ILE A 1 128 ? 6.794 3.781 -3.702 1.00 98.31 128 ILE A O 1
ATOM 1008 N N . ILE A 1 129 ? 7.518 2.346 -2.134 1.00 98.44 129 ILE A N 1
ATOM 1009 C CA . ILE A 1 129 ? 8.609 1.803 -2.958 1.00 98.44 129 ILE A CA 1
ATOM 1010 C C . ILE A 1 129 ? 8.044 1.179 -4.247 1.00 98.44 129 ILE A C 1
ATOM 1012 O O . ILE A 1 129 ? 8.577 1.409 -5.330 1.00 98.44 129 ILE A O 1
ATOM 1016 N N . GLY A 1 130 ? 6.931 0.442 -4.160 1.00 97.81 130 GLY A N 1
ATOM 1017 C CA . GLY A 1 130 ? 6.247 -0.137 -5.322 1.00 97.81 130 GLY A CA 1
ATOM 1018 C C . GLY A 1 130 ? 5.658 0.912 -6.272 1.00 97.81 130 GLY A C 1
ATOM 1019 O O . GLY A 1 130 ? 5.750 0.766 -7.491 1.00 97.81 130 GLY A O 1
ATOM 1020 N N . ALA A 1 131 ? 5.101 2.002 -5.740 1.00 97.31 131 ALA A N 1
ATOM 1021 C CA . ALA A 1 131 ? 4.609 3.123 -6.535 1.00 97.31 131 ALA A CA 1
ATOM 1022 C C . ALA A 1 131 ? 5.759 3.838 -7.258 1.00 97.31 131 ALA A C 1
ATOM 1024 O O . ALA A 1 131 ? 5.636 4.129 -8.448 1.00 97.31 131 ALA A O 1
ATOM 1025 N N . ILE A 1 132 ? 6.892 4.058 -6.577 1.00 98.00 132 ILE A N 1
ATOM 1026 C CA . ILE A 1 132 ? 8.112 4.587 -7.200 1.00 98.00 132 ILE A CA 1
ATOM 1027 C C . ILE A 1 132 ? 8.534 3.654 -8.336 1.00 98.00 132 ILE A C 1
ATOM 1029 O O . ILE A 1 132 ? 8.624 4.113 -9.467 1.00 98.00 132 ILE A O 1
ATOM 1033 N N . MET A 1 133 ? 8.664 2.346 -8.080 1.00 96.25 133 MET A N 1
ATOM 1034 C CA . MET A 1 133 ? 9.030 1.340 -9.087 1.00 96.25 133 MET A CA 1
ATOM 1035 C C . MET A 1 133 ? 8.127 1.378 -10.330 1.00 96.25 133 MET A C 1
ATOM 1037 O O . MET A 1 133 ? 8.615 1.257 -11.456 1.00 96.25 133 MET A O 1
ATOM 1041 N N . ARG A 1 134 ? 6.811 1.551 -10.145 1.00 95.44 134 ARG A N 1
ATOM 1042 C CA . ARG A 1 134 ? 5.849 1.674 -11.248 1.00 95.44 134 ARG A CA 1
ATOM 1043 C C . ARG A 1 134 ? 6.080 2.949 -12.054 1.00 95.44 134 ARG A C 1
ATOM 1045 O O . ARG A 1 134 ? 6.135 2.888 -13.279 1.00 95.44 134 ARG A O 1
ATOM 1052 N N . HIS A 1 135 ? 6.206 4.090 -11.384 1.00 94.94 135 HIS A N 1
ATOM 1053 C CA . HIS A 1 135 ? 6.289 5.393 -12.043 1.00 94.94 135 HIS A CA 1
ATOM 1054 C C . HIS A 1 135 ? 7.690 5.729 -12.572 1.00 94.94 135 HIS A C 1
ATOM 1056 O O . HIS A 1 135 ? 7.814 6.584 -13.438 1.00 94.94 135 HIS A O 1
ATOM 1062 N N . THR A 1 136 ? 8.728 5.003 -12.153 1.00 95.19 136 THR A N 1
ATOM 1063 C CA . THR A 1 136 ? 10.076 5.057 -12.746 1.00 95.19 136 THR A CA 1
ATOM 1064 C C . THR A 1 136 ? 10.294 3.992 -13.826 1.00 95.19 136 THR A C 1
ATOM 1066 O O . THR A 1 136 ? 11.421 3.803 -14.278 1.00 95.19 136 THR A O 1
ATOM 1069 N N . GLN A 1 137 ? 9.243 3.260 -14.227 1.00 93.31 137 GLN A N 1
ATOM 1070 C CA . GLN A 1 137 ? 9.308 2.149 -15.191 1.00 93.31 137 GLN A CA 1
ATOM 1071 C C . GLN A 1 137 ? 10.342 1.069 -14.818 1.00 93.31 137 GLN A C 1
ATOM 1073 O O . GLN A 1 137 ? 10.911 0.393 -15.675 1.00 93.31 137 GLN A O 1
ATOM 1078 N N . SER A 1 138 ? 10.570 0.872 -13.518 1.00 95.12 138 SER A N 1
ATOM 1079 C CA . SER A 1 138 ? 11.563 -0.073 -13.006 1.00 95.12 138 SER A CA 1
ATOM 1080 C C . SER A 1 138 ? 11.072 -1.519 -12.984 1.00 95.12 138 SER A C 1
ATOM 1082 O O . SER A 1 138 ? 11.885 -2.411 -12.805 1.00 95.12 138 SER A O 1
ATOM 1084 N N . GLY A 1 139 ? 9.776 -1.792 -13.179 1.00 92.12 139 GLY A N 1
ATOM 1085 C CA . GLY A 1 139 ? 9.199 -3.134 -12.981 1.00 92.12 139 GLY A CA 1
ATOM 1086 C C . GLY A 1 139 ? 9.801 -4.258 -13.843 1.00 92.12 139 GLY A C 1
ATOM 1087 O O . GLY A 1 139 ? 9.788 -5.408 -13.415 1.00 92.12 139 GLY A O 1
ATOM 1088 N N . LEU A 1 140 ? 10.367 -3.926 -15.012 1.00 93.25 140 LEU A N 1
ATOM 1089 C CA . LEU A 1 140 ? 11.095 -4.858 -15.894 1.00 93.25 140 LEU A CA 1
ATOM 1090 C C . LEU A 1 140 ? 12.597 -4.551 -15.992 1.00 93.25 140 LEU A C 1
ATOM 1092 O O . LEU A 1 140 ? 13.268 -5.039 -16.891 1.00 93.25 140 LEU A O 1
ATOM 1096 N N . ALA A 1 141 ? 13.146 -3.740 -15.082 1.00 95.00 141 ALA A N 1
ATOM 1097 C CA . ALA A 1 141 ? 14.590 -3.499 -15.030 1.00 95.00 141 ALA A CA 1
ATOM 1098 C C . ALA A 1 141 ? 15.382 -4.717 -14.529 1.00 95.00 141 ALA A C 1
ATOM 1100 O O . ALA A 1 141 ? 16.593 -4.772 -14.706 1.00 95.00 141 ALA A O 1
ATOM 1101 N N . VAL A 1 142 ? 14.703 -5.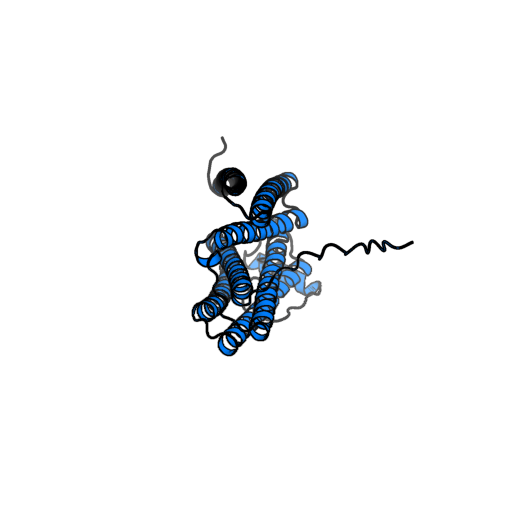681 -13.902 1.00 96.19 142 VAL A N 1
ATOM 1102 C CA . VAL A 1 142 ? 15.236 -6.993 -13.528 1.00 96.19 142 VAL A CA 1
ATOM 1103 C C . VAL A 1 142 ? 14.175 -8.035 -13.903 1.00 96.19 142 VAL A C 1
ATOM 1105 O O . VAL A 1 142 ? 13.127 -8.062 -13.248 1.00 96.19 142 VAL A O 1
ATOM 1108 N N . PRO A 1 143 ? 14.403 -8.856 -14.943 1.00 93.19 143 PRO A N 1
ATOM 1109 C CA . PRO A 1 143 ? 13.400 -9.794 -15.452 1.00 93.19 143 PRO A CA 1
ATOM 1110 C C . PRO A 1 143 ? 13.387 -11.140 -14.717 1.00 93.19 143 PRO A C 1
ATOM 1112 O O . PRO A 1 143 ? 12.428 -11.897 -14.835 1.00 93.19 143 PRO A O 1
ATOM 1115 N N . ASP A 1 144 ? 14.434 -11.431 -13.947 1.00 92.50 144 ASP A N 1
ATOM 1116 C CA . ASP A 1 144 ? 14.606 -12.712 -13.269 1.00 92.50 144 ASP A CA 1
ATOM 1117 C C . ASP A 1 144 ? 13.992 -12.690 -11.866 1.00 92.50 144 ASP A C 1
ATOM 1119 O O . ASP A 1 144 ? 13.891 -11.641 -11.222 1.00 92.50 144 ASP A O 1
ATOM 1123 N N . PHE A 1 145 ? 13.627 -13.860 -11.350 1.00 92.94 145 PHE A N 1
ATOM 1124 C CA . PHE A 1 145 ? 13.259 -14.067 -9.950 1.00 92.94 145 PHE A CA 1
ATOM 1125 C C . PHE A 1 145 ? 13.635 -15.504 -9.545 1.00 92.94 145 PHE A C 1
ATOM 1127 O O . PHE A 1 145 ? 13.395 -16.414 -10.337 1.00 92.94 145 PHE A O 1
ATOM 1134 N N . PRO A 1 146 ? 14.206 -15.759 -8.348 1.00 93.00 146 PRO A N 1
ATOM 1135 C CA . PRO A 1 146 ? 14.450 -14.826 -7.238 1.00 93.00 146 PRO A CA 1
ATOM 1136 C C . PRO A 1 146 ? 15.726 -13.979 -7.378 1.00 93.00 146 PRO A C 1
ATOM 1138 O O . PRO A 1 146 ? 15.845 -12.945 -6.721 1.00 93.00 146 PRO A O 1
ATOM 1141 N N . LEU A 1 147 ? 16.662 -14.398 -8.232 1.00 95.25 147 LEU A N 1
ATOM 1142 C CA . LEU A 1 147 ? 17.905 -13.672 -8.501 1.00 95.25 147 LEU A CA 1
ATOM 1143 C C . LEU A 1 147 ? 17.655 -12.438 -9.386 1.00 95.25 147 LEU A C 1
ATOM 1145 O O . LEU A 1 147 ? 16.545 -12.205 -9.864 1.00 95.25 147 LEU A O 1
ATOM 1149 N N . ALA A 1 148 ? 18.703 -11.648 -9.589 1.00 95.38 148 ALA A N 1
ATOM 1150 C CA . ALA A 1 148 ? 18.771 -10.525 -10.507 1.00 95.38 148 ALA A CA 1
ATOM 1151 C C . ALA A 1 148 ? 20.049 -10.660 -11.342 1.00 95.38 148 ALA A C 1
ATOM 1153 O O . ALA A 1 148 ? 21.153 -10.521 -10.812 1.00 95.38 148 ALA A O 1
ATOM 1154 N N . TYR A 1 149 ? 19.914 -10.985 -12.631 1.00 95.56 149 TYR A N 1
ATOM 1155 C CA . TYR A 1 149 ? 21.046 -11.230 -13.528 1.00 95.56 149 TYR A CA 1
ATOM 1156 C C . TYR A 1 149 ? 22.038 -12.269 -12.974 1.00 95.56 149 TYR A C 1
ATOM 1158 O O . TYR A 1 149 ? 23.253 -12.079 -13.008 1.00 95.56 149 TYR A O 1
ATOM 1166 N N . GLY A 1 150 ? 21.507 -13.351 -12.394 1.00 93.94 150 GLY A N 1
ATOM 1167 C CA . GLY A 1 150 ? 22.292 -14.444 -11.807 1.00 93.94 150 GLY A CA 1
ATOM 1168 C C . GLY A 1 150 ? 22.877 -14.182 -10.411 1.00 93.94 150 GLY A C 1
ATOM 1169 O O . GLY A 1 150 ? 23.495 -15.082 -9.852 1.00 93.94 150 GLY A O 1
ATOM 1170 N N . SER A 1 151 ? 22.663 -13.004 -9.810 1.00 94.62 151 SER A N 1
ATOM 1171 C CA . SER A 1 151 ? 23.137 -12.663 -8.455 1.00 94.62 151 SER A CA 1
ATOM 1172 C C . SER A 1 151 ? 22.000 -12.160 -7.559 1.00 94.62 151 SER A C 1
ATOM 1174 O O . SER A 1 151 ? 21.005 -11.632 -8.043 1.00 94.62 151 SER A O 1
ATOM 1176 N N . LEU A 1 152 ? 22.132 -12.287 -6.235 1.00 92.62 152 LEU A N 1
ATOM 1177 C CA . LEU A 1 152 ? 21.227 -11.614 -5.289 1.00 92.62 152 LEU A CA 1
ATOM 1178 C C . LEU A 1 152 ? 21.450 -10.095 -5.275 1.00 92.62 152 LEU A C 1
ATOM 1180 O O . LEU A 1 152 ? 20.505 -9.328 -5.105 1.00 92.62 152 LEU A O 1
ATOM 1184 N N . ILE A 1 153 ? 22.702 -9.674 -5.459 1.00 95.31 153 ILE A N 1
ATOM 1185 C CA . ILE A 1 153 ? 23.116 -8.274 -5.545 1.00 95.31 153 ILE A CA 1
ATOM 1186 C C . ILE A 1 153 ? 23.922 -8.140 -6.847 1.00 95.31 153 ILE A C 1
ATOM 1188 O O . ILE A 1 153 ? 25.105 -8.493 -6.872 1.00 95.31 153 ILE A O 1
ATOM 1192 N N . PRO A 1 154 ? 23.282 -7.747 -7.962 1.00 95.44 154 PRO A N 1
ATOM 1193 C CA . PRO A 1 154 ? 23.958 -7.536 -9.235 1.00 95.44 154 PRO A CA 1
ATOM 1194 C C . PRO A 1 154 ? 24.860 -6.301 -9.181 1.00 95.44 154 PRO A C 1
ATOM 1196 O O . PRO A 1 154 ? 24.661 -5.394 -8.370 1.00 95.44 154 PRO A O 1
ATOM 1199 N N . ALA A 1 155 ? 25.841 -6.257 -10.076 1.00 96.44 155 ALA A N 1
ATOM 1200 C CA . ALA A 1 155 ? 26.706 -5.097 -10.224 1.00 96.44 155 ALA A CA 1
ATOM 1201 C C . ALA A 1 155 ? 25.934 -3.921 -10.851 1.00 96.44 155 ALA A C 1
ATOM 1203 O O . ALA A 1 155 ? 25.074 -4.118 -11.708 1.00 96.44 155 ALA A O 1
ATOM 1204 N N . LEU A 1 156 ? 26.231 -2.695 -10.413 1.00 96.12 156 LEU A N 1
ATOM 1205 C CA . LEU A 1 156 ? 25.567 -1.465 -10.875 1.00 96.12 156 LEU A CA 1
ATOM 1206 C C . LEU A 1 156 ? 26.525 -0.511 -11.606 1.00 96.12 156 LEU A C 1
ATOM 1208 O O . LEU A 1 156 ? 26.164 0.635 -11.871 1.00 96.12 156 LEU A O 1
ATOM 1212 N N . ASP A 1 157 ? 27.742 -0.965 -11.917 1.00 96.81 157 ASP A N 1
ATOM 1213 C CA . ASP A 1 157 ? 28.681 -0.215 -12.745 1.00 96.81 157 ASP A CA 1
ATOM 1214 C C . ASP A 1 157 ? 28.170 -0.080 -14.186 1.00 96.81 157 ASP A C 1
ATOM 1216 O O . ASP A 1 157 ? 27.305 -0.831 -14.644 1.00 96.81 157 ASP A O 1
ATOM 1220 N N . GLN A 1 158 ? 28.729 0.879 -14.921 1.00 95.62 158 GLN A N 1
ATOM 1221 C CA . GLN A 1 158 ? 28.304 1.177 -16.285 1.00 95.62 158 GLN A CA 1
ATOM 1222 C C . GLN A 1 158 ? 28.363 -0.054 -17.205 1.00 95.62 158 GLN A C 1
ATOM 1224 O O . GLN A 1 158 ? 27.407 -0.320 -17.934 1.00 95.62 158 GLN A O 1
ATOM 1229 N N . GLY A 1 159 ? 29.433 -0.850 -17.120 1.00 96.94 159 GLY A N 1
ATOM 1230 C CA . GLY A 1 159 ? 29.586 -2.049 -17.939 1.00 96.94 159 GLY A CA 1
ATOM 1231 C C . GLY A 1 159 ? 28.520 -3.102 -17.631 1.00 96.94 159 GLY A C 1
ATOM 1232 O O . GLY A 1 159 ? 28.036 -3.776 -18.541 1.00 96.94 159 GLY A O 1
ATOM 1233 N N . ALA A 1 160 ? 28.118 -3.248 -16.365 1.00 96.81 160 ALA A N 1
ATOM 1234 C CA . ALA A 1 160 ? 27.004 -4.112 -15.978 1.00 96.81 160 ALA A CA 1
ATOM 1235 C C . ALA A 1 160 ? 25.665 -3.630 -16.541 1.00 96.81 160 ALA A C 1
ATOM 1237 O O . ALA A 1 160 ? 24.950 -4.420 -17.157 1.00 96.81 160 ALA A O 1
ATOM 1238 N N . ILE A 1 161 ? 25.359 -2.337 -16.413 1.00 97.69 161 ILE A N 1
ATOM 1239 C CA . ILE A 1 161 ? 24.116 -1.756 -16.937 1.00 97.69 161 ILE A CA 1
ATOM 1240 C C . ILE A 1 161 ? 24.025 -1.901 -18.463 1.00 97.69 161 ILE A C 1
ATOM 1242 O O . ILE A 1 161 ? 22.965 -2.243 -18.987 1.00 97.69 161 ILE A O 1
ATOM 1246 N N . GLU A 1 162 ? 25.125 -1.720 -19.193 1.00 96.44 162 GLU A N 1
ATOM 1247 C CA . GLU A 1 162 ? 25.174 -1.948 -20.644 1.00 96.44 162 GLU A CA 1
ATOM 1248 C C . GLU A 1 162 ? 24.941 -3.421 -21.017 1.00 96.44 162 GLU A C 1
ATOM 1250 O O . GLU A 1 162 ? 24.248 -3.719 -21.993 1.00 96.44 162 GLU A O 1
ATOM 1255 N N . ARG A 1 163 ? 25.479 -4.372 -20.239 1.00 96.62 163 ARG A N 1
ATOM 1256 C CA . ARG A 1 163 ? 25.180 -5.805 -20.423 1.00 96.62 163 ARG A CA 1
ATOM 1257 C C . ARG A 1 163 ? 23.703 -6.105 -20.176 1.00 96.62 163 ARG A C 1
ATOM 1259 O O . ARG A 1 163 ? 23.097 -6.809 -20.976 1.00 96.62 163 ARG A O 1
ATOM 1266 N N . TYR A 1 164 ? 23.116 -5.558 -19.116 1.00 96.75 164 TYR A N 1
ATOM 1267 C CA . TYR A 1 164 ? 21.705 -5.770 -18.784 1.00 96.75 164 TYR A CA 1
ATOM 1268 C C . TYR A 1 164 ? 20.769 -5.201 -19.849 1.00 96.75 164 TYR A C 1
ATOM 1270 O O . TYR A 1 164 ? 19.822 -5.869 -20.249 1.00 96.75 164 TYR A O 1
ATOM 1278 N N . ASN A 1 165 ? 21.075 -4.014 -20.376 1.00 96.38 165 ASN A N 1
ATOM 1279 C CA . ASN A 1 165 ? 20.336 -3.435 -21.495 1.00 96.38 165 ASN A CA 1
ATOM 1280 C C . ASN A 1 165 ? 20.345 -4.332 -22.739 1.00 96.38 165 ASN A C 1
ATOM 1282 O O . ASN A 1 165 ? 19.294 -4.515 -23.348 1.00 96.38 165 ASN A O 1
ATOM 1286 N N . ARG A 1 166 ? 21.494 -4.932 -23.080 1.00 94.94 166 ARG A N 1
ATOM 1287 C CA . ARG A 1 166 ? 21.581 -5.903 -24.185 1.00 94.94 166 ARG A CA 1
ATOM 1288 C C . ARG A 1 166 ? 20.705 -7.128 -23.935 1.00 94.94 166 ARG A C 1
ATOM 1290 O O . ARG A 1 166 ? 19.859 -7.428 -24.763 1.00 94.94 166 ARG A O 1
ATOM 1297 N N . ILE A 1 167 ? 20.813 -7.745 -22.754 1.00 95.44 167 ILE A N 1
ATOM 1298 C CA . ILE A 1 167 ? 19.989 -8.907 -22.369 1.00 95.44 167 ILE A CA 1
ATOM 1299 C C . ILE A 1 167 ? 18.488 -8.608 -22.508 1.00 95.44 167 ILE A C 1
ATOM 1301 O O . ILE A 1 167 ? 17.735 -9.439 -23.008 1.00 95.44 167 ILE A O 1
ATOM 1305 N N . LEU A 1 168 ? 18.042 -7.430 -22.061 1.00 95.38 168 LEU A N 1
ATOM 1306 C CA . LEU A 1 168 ? 16.627 -7.049 -22.097 1.00 95.38 168 LEU A CA 1
ATOM 1307 C C . LEU A 1 168 ? 16.089 -6.860 -23.521 1.00 95.38 168 LEU A C 1
ATOM 1309 O O . LEU A 1 168 ? 14.930 -7.204 -23.762 1.00 95.38 168 LEU A O 1
ATOM 1313 N N . LEU A 1 169 ? 16.909 -6.320 -24.428 1.00 94.12 169 LEU A N 1
ATOM 1314 C CA . LEU A 1 169 ? 16.567 -6.155 -25.842 1.00 94.12 169 LEU A CA 1
ATOM 1315 C C . LEU A 1 169 ? 16.594 -7.503 -26.575 1.00 94.12 169 LEU A C 1
ATOM 1317 O O . LEU A 1 169 ? 15.638 -7.833 -27.269 1.00 94.12 169 LEU A O 1
ATOM 1321 N N . ASP A 1 170 ? 17.638 -8.308 -26.363 1.00 94.44 170 ASP A N 1
ATOM 1322 C CA . ASP A 1 170 ? 17.810 -9.614 -27.013 1.00 94.44 170 ASP A CA 1
ATOM 1323 C C . ASP A 1 170 ? 16.685 -10.598 -26.637 1.00 94.44 170 ASP A 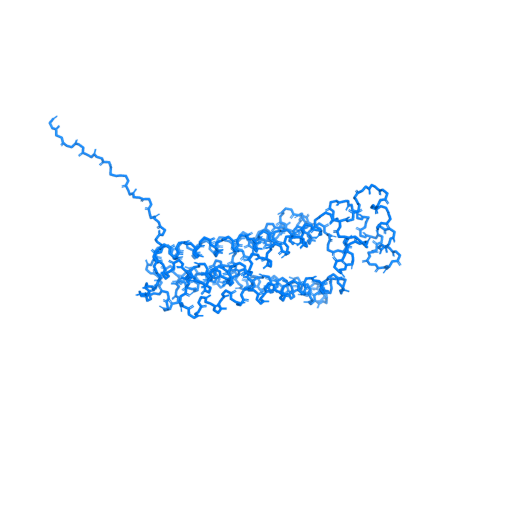C 1
ATOM 1325 O O . ASP A 1 170 ? 16.284 -11.437 -27.441 1.00 94.44 170 ASP A O 1
ATOM 1329 N N . ALA A 1 171 ? 16.147 -10.487 -25.417 1.00 92.50 171 ALA A N 1
ATOM 1330 C CA . ALA A 1 171 ? 15.050 -11.319 -24.917 1.00 92.50 171 ALA A CA 1
ATOM 1331 C C . ALA A 1 171 ? 13.637 -10.764 -25.213 1.00 92.50 171 ALA A C 1
ATOM 1333 O O . ALA A 1 171 ? 12.644 -11.344 -24.745 1.00 92.50 171 ALA A O 1
ATOM 1334 N N . ASP A 1 172 ? 13.544 -9.638 -25.934 1.00 92.50 172 ASP A N 1
ATOM 1335 C CA . ASP A 1 172 ? 12.302 -8.911 -26.242 1.00 92.50 172 ASP A CA 1
ATOM 1336 C C . ASP A 1 172 ? 11.457 -8.621 -24.983 1.00 92.50 172 ASP A C 1
ATOM 1338 O O . ASP A 1 172 ? 10.238 -8.794 -24.930 1.00 92.50 172 ASP A O 1
ATOM 1342 N N . ILE A 1 173 ? 12.138 -8.272 -23.886 1.00 90.81 173 ILE A N 1
ATOM 1343 C CA . ILE A 1 173 ? 11.505 -7.924 -22.603 1.00 90.81 173 ILE A CA 1
ATOM 1344 C C . ILE A 1 173 ? 11.224 -6.424 -22.542 1.00 90.81 173 ILE A C 1
ATOM 1346 O O . ILE A 1 173 ? 10.229 -5.997 -21.953 1.00 90.81 173 ILE A O 1
ATOM 1350 N N . ARG A 1 174 ? 12.116 -5.627 -23.134 1.00 91.81 174 ARG A N 1
ATOM 1351 C CA . ARG A 1 174 ? 11.937 -4.196 -23.376 1.00 91.81 174 ARG A CA 1
ATOM 1352 C C . ARG A 1 174 ? 12.210 -3.917 -24.839 1.00 91.81 174 ARG A C 1
ATOM 1354 O O . ARG A 1 174 ? 13.057 -4.570 -25.439 1.00 91.81 174 ARG A O 1
ATOM 1361 N N . ILE A 1 175 ? 11.544 -2.904 -25.373 1.00 86.62 175 ILE A N 1
ATOM 1362 C CA . ILE A 1 175 ? 11.776 -2.442 -26.740 1.00 86.62 175 ILE A CA 1
ATOM 1363 C C . ILE A 1 175 ? 12.667 -1.202 -26.731 1.00 86.62 175 ILE A C 1
ATOM 1365 O O . ILE A 1 175 ? 12.707 -0.457 -25.752 1.00 86.62 175 ILE A O 1
ATOM 1369 N N . ALA A 1 176 ? 13.354 -0.934 -27.844 1.00 81.12 176 ALA A N 1
ATOM 1370 C CA . ALA A 1 176 ? 14.226 0.239 -27.968 1.00 81.12 176 ALA A CA 1
ATOM 1371 C C . ALA A 1 176 ? 13.495 1.566 -27.667 1.00 81.12 176 ALA A C 1
ATOM 1373 O O . ALA A 1 176 ? 14.100 2.500 -27.143 1.00 81.12 176 ALA A O 1
ATOM 1374 N N . ALA A 1 177 ? 12.184 1.628 -27.933 1.00 84.69 177 ALA A N 1
ATOM 1375 C CA . ALA A 1 177 ? 11.342 2.784 -27.630 1.00 84.69 177 ALA A CA 1
ATOM 1376 C C . ALA A 1 177 ? 11.199 3.078 -26.122 1.00 84.69 177 ALA A C 1
ATOM 1378 O O . ALA A 1 177 ? 10.954 4.224 -25.755 1.00 84.69 177 ALA A O 1
ATOM 1379 N N . ASP A 1 178 ? 11.395 2.086 -25.244 1.00 84.38 178 ASP A N 1
ATOM 1380 C CA . ASP A 1 178 ? 11.343 2.275 -23.786 1.00 84.38 178 ASP A CA 1
ATOM 1381 C C . ASP A 1 178 ? 12.599 2.971 -23.230 1.00 84.38 178 ASP A C 1
ATOM 1383 O O . ASP A 1 178 ? 12.651 3.301 -22.040 1.00 84.38 178 ASP A O 1
ATOM 1387 N N . GLY A 1 179 ? 13.639 3.132 -24.056 1.00 89.50 179 GLY A N 1
ATOM 1388 C CA . GLY A 1 179 ? 14.957 3.608 -23.647 1.00 89.50 179 GLY A CA 1
ATOM 1389 C C . GLY A 1 179 ? 15.730 2.618 -22.757 1.00 89.50 179 GLY A C 1
ATOM 1390 O O . GLY A 1 179 ? 15.154 1.665 -22.210 1.00 89.50 179 GLY A O 1
ATOM 1391 N N . PRO A 1 180 ? 17.051 2.827 -22.599 1.00 93.50 180 PRO A N 1
ATOM 1392 C CA . PRO A 1 180 ? 17.881 1.970 -21.767 1.00 93.50 180 PRO A CA 1
ATOM 1393 C C . PRO A 1 180 ? 17.540 2.130 -20.283 1.00 93.50 180 PRO A C 1
ATOM 1395 O O . PRO A 1 180 ? 17.216 3.220 -19.805 1.00 93.50 180 PRO A O 1
ATOM 1398 N N . ILE A 1 181 ? 17.669 1.037 -19.533 1.00 95.81 181 ILE A N 1
ATOM 1399 C CA . ILE A 1 181 ? 17.647 1.076 -18.078 1.00 95.81 181 ILE A CA 1
ATOM 1400 C C . ILE A 1 181 ? 18.895 1.749 -17.516 1.00 95.81 181 ILE A C 1
ATOM 1402 O O . ILE A 1 181 ? 19.980 1.665 -18.093 1.00 95.81 181 ILE A O 1
ATOM 1406 N N . ASN A 1 182 ? 18.746 2.350 -16.339 1.00 96.44 182 ASN A N 1
ATOM 1407 C CA . ASN A 1 182 ? 19.848 2.885 -15.544 1.00 96.44 182 ASN A CA 1
ATOM 1408 C C . ASN A 1 182 ? 19.995 2.156 -14.194 1.00 96.44 182 ASN A C 1
ATOM 1410 O O . ASN A 1 182 ? 19.123 1.390 -13.771 1.00 96.44 182 ASN A O 1
ATOM 1414 N N . ALA A 1 183 ? 21.097 2.428 -13.488 1.00 97.12 183 ALA A N 1
ATOM 1415 C CA . ALA A 1 183 ? 21.389 1.825 -12.185 1.00 97.12 183 ALA A CA 1
ATOM 1416 C C . ALA A 1 183 ? 20.300 2.095 -11.133 1.00 97.12 183 ALA A C 1
ATOM 1418 O O . ALA A 1 183 ? 19.988 1.218 -10.328 1.00 97.12 183 ALA A O 1
ATOM 1419 N N . PHE A 1 184 ? 19.674 3.275 -11.163 1.00 96.75 184 PHE A N 1
ATOM 1420 C CA . PHE A 1 184 ? 18.599 3.623 -10.235 1.00 96.75 184 PHE A CA 1
ATOM 1421 C C . PHE A 1 184 ? 17.369 2.723 -10.417 1.00 96.75 184 PHE A C 1
ATOM 1423 O O . PHE A 1 184 ? 16.769 2.296 -9.433 1.00 96.75 184 PHE A O 1
ATOM 1430 N N . GLN A 1 185 ? 17.011 2.363 -11.652 1.00 97.31 185 GLN A N 1
ATOM 1431 C CA . GLN A 1 185 ? 15.878 1.469 -11.898 1.00 97.31 185 GLN A CA 1
ATOM 1432 C C . GLN A 1 185 ? 16.123 0.054 -11.364 1.00 97.31 185 GLN A C 1
ATOM 1434 O O . GLN A 1 185 ? 15.223 -0.525 -10.750 1.00 97.31 185 GLN A O 1
ATOM 1439 N N . VAL A 1 186 ? 17.339 -0.475 -11.535 1.00 97.38 186 VAL A N 1
ATOM 1440 C CA . VAL A 1 186 ? 17.744 -1.766 -10.953 1.00 97.38 186 VAL A CA 1
ATOM 1441 C C . VAL A 1 186 ? 17.729 -1.687 -9.425 1.00 97.38 186 VAL A C 1
ATOM 1443 O O . VAL A 1 186 ? 17.149 -2.554 -8.772 1.00 97.38 186 VAL A O 1
ATOM 1446 N N . PHE A 1 187 ? 18.283 -0.615 -8.850 1.00 97.19 187 PHE A N 1
ATOM 1447 C CA . PHE A 1 187 ? 18.285 -0.382 -7.406 1.00 97.19 187 PHE A CA 1
ATOM 1448 C C . PHE A 1 187 ? 16.870 -0.349 -6.819 1.00 97.19 187 PHE A C 1
ATOM 1450 O O . PHE A 1 187 ? 16.608 -1.037 -5.837 1.00 97.19 187 PHE A O 1
ATOM 1457 N N . VAL A 1 188 ? 15.941 0.398 -7.422 1.00 97.81 188 VAL A N 1
ATOM 1458 C CA . VAL A 1 188 ? 14.549 0.479 -6.947 1.00 97.81 188 VAL A CA 1
ATOM 1459 C C . VAL A 1 188 ? 13.862 -0.889 -6.998 1.00 97.81 188 VAL A C 1
ATOM 1461 O O . VAL A 1 188 ? 13.134 -1.233 -6.066 1.00 97.81 188 VAL A O 1
ATOM 1464 N N . HIS A 1 189 ? 14.112 -1.691 -8.042 1.00 97.38 189 HIS A N 1
ATOM 1465 C CA . HIS A 1 189 ? 13.578 -3.058 -8.137 1.00 97.38 189 HIS A CA 1
ATOM 1466 C C . HIS A 1 189 ? 14.083 -3.926 -6.977 1.00 97.38 189 HIS A C 1
ATOM 1468 O O . HIS A 1 189 ? 13.294 -4.536 -6.257 1.00 97.38 189 HIS A O 1
ATOM 1474 N N . LEU A 1 190 ? 15.395 -3.912 -6.723 1.00 97.19 190 LEU A N 1
ATOM 1475 C CA . LEU A 1 190 ? 16.001 -4.649 -5.612 1.00 97.19 190 LEU A CA 1
ATOM 1476 C C . LEU A 1 190 ? 15.518 -4.147 -4.250 1.00 97.19 190 LEU A C 1
ATOM 1478 O O . LEU A 1 190 ? 15.175 -4.959 -3.395 1.00 97.19 190 LEU A O 1
ATOM 1482 N N . ALA A 1 191 ? 15.431 -2.831 -4.053 1.00 97.69 191 ALA A N 1
ATOM 1483 C CA . ALA A 1 191 ? 14.921 -2.233 -2.823 1.00 97.69 191 ALA A CA 1
ATOM 1484 C C . ALA A 1 191 ? 13.491 -2.710 -2.530 1.00 97.69 191 ALA A C 1
ATOM 1486 O O . ALA A 1 191 ? 13.188 -3.085 -1.398 1.00 97.69 191 ALA A O 1
ATOM 1487 N N . HIS A 1 192 ? 12.635 -2.787 -3.556 1.00 97.81 192 HIS A N 1
ATOM 1488 C CA . HIS A 1 192 ? 11.286 -3.336 -3.429 1.00 97.81 192 HIS A CA 1
ATOM 1489 C C . HIS A 1 192 ? 11.286 -4.819 -3.024 1.00 97.81 192 HIS A C 1
ATOM 1491 O O . HIS A 1 192 ? 10.477 -5.225 -2.188 1.00 97.81 192 HIS A O 1
ATOM 1497 N N . ARG A 1 193 ? 12.198 -5.632 -3.580 1.00 96.81 193 ARG A N 1
ATOM 1498 C CA . ARG A 1 193 ? 12.334 -7.065 -3.250 1.00 96.81 193 ARG A CA 1
ATOM 1499 C C . ARG A 1 193 ? 12.851 -7.284 -1.829 1.00 96.81 193 ARG A C 1
ATOM 1501 O O . ARG A 1 193 ? 12.252 -8.041 -1.069 1.00 96.81 193 ARG A O 1
ATOM 1508 N N . PHE A 1 194 ? 13.940 -6.620 -1.449 1.00 97.19 194 PHE A N 1
ATOM 1509 C CA . PHE A 1 194 ? 14.536 -6.773 -0.121 1.00 97.19 194 PHE A CA 1
ATOM 1510 C C . PHE A 1 194 ? 13.615 -6.246 0.981 1.00 97.19 194 PHE A C 1
ATOM 1512 O O . PHE A 1 194 ? 13.480 -6.889 2.024 1.00 97.19 194 PHE A O 1
ATOM 1519 N N . TRP A 1 195 ? 12.913 -5.132 0.743 1.00 98.56 195 TRP A N 1
ATOM 1520 C CA . TRP A 1 195 ? 11.919 -4.645 1.696 1.00 98.56 195 TRP A CA 1
ATOM 1521 C C . TRP A 1 195 ? 10.726 -5.602 1.816 1.00 98.56 195 TRP A C 1
ATOM 1523 O O . TRP A 1 195 ? 10.258 -5.832 2.928 1.00 98.56 195 TRP A O 1
ATOM 1533 N N . ALA A 1 196 ? 10.301 -6.271 0.734 1.00 98.25 196 ALA A N 1
ATOM 1534 C CA . ALA A 1 196 ? 9.271 -7.312 0.812 1.00 98.25 196 ALA A CA 1
ATOM 1535 C C . ALA A 1 196 ? 9.672 -8.461 1.757 1.00 98.25 196 ALA A C 1
ATOM 1537 O O . ALA A 1 196 ? 8.852 -8.918 2.553 1.00 98.25 196 ALA A O 1
ATOM 1538 N N . VAL A 1 197 ? 10.940 -8.889 1.735 1.00 98.12 197 VAL A N 1
ATOM 1539 C CA . VAL A 1 197 ? 11.456 -9.902 2.675 1.00 98.12 197 VAL A CA 1
ATOM 1540 C C . VAL A 1 197 ? 11.383 -9.399 4.120 1.00 98.12 197 VAL A C 1
ATOM 1542 O O . VAL A 1 197 ? 10.937 -10.132 5.005 1.00 98.12 197 VAL A O 1
ATOM 1545 N N . ALA A 1 198 ? 11.746 -8.136 4.365 1.00 98.50 198 ALA A N 1
ATOM 1546 C CA . ALA A 1 198 ? 11.611 -7.519 5.685 1.00 98.50 198 ALA A CA 1
ATOM 1547 C C . ALA A 1 198 ? 10.140 -7.446 6.145 1.00 98.50 198 ALA A C 1
ATOM 1549 O O . ALA A 1 198 ? 9.844 -7.727 7.307 1.00 98.50 198 ALA A O 1
ATOM 1550 N N . VAL A 1 199 ? 9.206 -7.144 5.235 1.00 98.75 199 VAL A N 1
ATOM 1551 C CA . VAL A 1 199 ? 7.756 -7.152 5.498 1.00 98.75 199 VAL A CA 1
ATOM 1552 C C . VAL A 1 199 ? 7.271 -8.556 5.873 1.00 98.75 199 VAL A C 1
ATOM 1554 O O . VAL A 1 199 ? 6.534 -8.692 6.847 1.00 98.75 199 VAL A O 1
ATOM 1557 N N . VAL A 1 200 ? 7.704 -9.607 5.166 1.00 98.75 200 VAL A N 1
ATOM 1558 C CA . VAL A 1 200 ? 7.375 -11.007 5.503 1.00 98.75 200 VAL A CA 1
ATOM 1559 C C . VAL A 1 200 ? 7.903 -11.369 6.893 1.00 98.75 200 VAL A C 1
ATOM 1561 O O . VAL A 1 200 ? 7.150 -11.879 7.725 1.00 98.75 200 VAL A O 1
ATOM 1564 N N . ALA A 1 201 ? 9.172 -11.067 7.181 1.00 98.75 201 ALA A N 1
ATOM 1565 C CA . ALA A 1 201 ? 9.776 -11.342 8.483 1.00 98.75 201 AL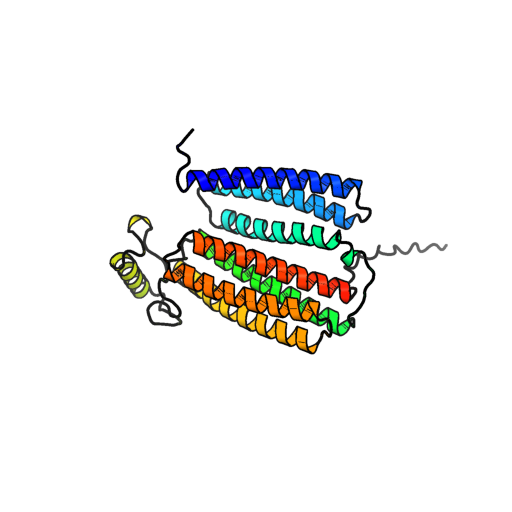A A CA 1
ATOM 1566 C C . ALA A 1 201 ? 9.032 -10.617 9.620 1.00 98.75 201 ALA A C 1
ATOM 1568 O O . ALA A 1 201 ? 8.724 -11.213 10.658 1.00 98.75 201 ALA A O 1
ATOM 1569 N N . PHE A 1 202 ? 8.667 -9.350 9.406 1.00 98.75 202 PHE A N 1
ATOM 1570 C CA . PHE A 1 202 ? 7.913 -8.575 10.386 1.00 98.75 202 PHE A CA 1
ATOM 1571 C C . PHE A 1 202 ? 6.456 -9.052 10.533 1.00 98.75 202 PHE A C 1
ATOM 1573 O O . PHE A 1 202 ? 5.905 -9.024 11.637 1.00 98.75 202 PHE A O 1
ATOM 1580 N N . ALA A 1 203 ? 5.838 -9.577 9.470 1.00 98.75 203 ALA A N 1
ATOM 1581 C CA . ALA A 1 203 ? 4.524 -10.218 9.539 1.00 98.75 203 ALA A CA 1
ATOM 1582 C C . ALA A 1 203 ? 4.562 -11.500 10.389 1.00 98.75 203 ALA A C 1
ATOM 1584 O O . ALA A 1 203 ? 3.681 -11.711 11.226 1.00 98.75 203 ALA A O 1
ATOM 1585 N N . VAL A 1 204 ? 5.611 -12.321 10.257 1.00 98.75 204 VAL A N 1
ATOM 1586 C CA . VAL A 1 204 ? 5.828 -13.492 11.126 1.00 98.75 204 VAL A CA 1
ATOM 1587 C C . VAL A 1 204 ? 5.993 -13.061 12.584 1.00 98.75 204 VAL A C 1
ATOM 1589 O O . VAL A 1 204 ? 5.321 -13.602 13.466 1.00 98.75 204 VAL A O 1
ATOM 1592 N N . TYR A 1 205 ? 6.820 -12.043 12.847 1.00 98.62 205 TYR A N 1
ATOM 1593 C CA . TYR A 1 205 ? 6.967 -11.474 14.189 1.00 98.62 205 TYR A CA 1
ATOM 1594 C C . TYR A 1 205 ? 5.629 -10.968 14.750 1.00 98.62 205 TYR A C 1
ATOM 1596 O O . TYR A 1 205 ? 5.300 -11.247 15.905 1.00 98.62 205 TYR A O 1
ATOM 1604 N N . THR A 1 206 ? 4.819 -10.301 13.924 1.00 98.50 206 THR A N 1
ATOM 1605 C CA . THR A 1 206 ? 3.477 -9.832 14.292 1.00 98.50 206 THR A CA 1
ATOM 1606 C C . THR A 1 206 ? 2.594 -11.003 14.726 1.00 98.50 206 THR A C 1
ATOM 1608 O O . THR A 1 206 ? 2.031 -10.969 15.818 1.00 98.50 206 THR A O 1
ATOM 1611 N N . VAL A 1 207 ? 2.530 -12.091 13.953 1.00 98.50 207 VAL A N 1
ATOM 1612 C CA . VAL A 1 207 ? 1.766 -13.294 14.336 1.00 98.50 207 VAL A CA 1
ATOM 1613 C C . VAL A 1 207 ? 2.250 -13.869 15.669 1.00 98.50 207 VAL A C 1
ATOM 1615 O O . VAL A 1 207 ? 1.431 -14.193 16.530 1.00 98.50 207 VAL A O 1
ATOM 1618 N N . ILE A 1 208 ? 3.566 -13.976 15.871 1.00 98.44 208 ILE A N 1
ATOM 1619 C CA . ILE A 1 208 ? 4.145 -14.490 17.121 1.00 98.44 208 ILE A CA 1
ATOM 1620 C C . ILE A 1 208 ? 3.756 -13.595 18.305 1.00 98.44 208 ILE A C 1
ATOM 1622 O O . ILE A 1 208 ? 3.299 -14.102 19.333 1.00 98.44 208 ILE A O 1
ATOM 1626 N N . ALA A 1 209 ? 3.892 -12.275 18.168 1.00 97.44 209 ALA A N 1
ATOM 1627 C CA . ALA A 1 209 ? 3.547 -11.315 19.213 1.00 97.44 209 ALA A CA 1
ATOM 1628 C C . ALA A 1 209 ? 2.057 -11.395 19.584 1.00 97.44 209 ALA A C 1
ATOM 1630 O O . ALA A 1 209 ? 1.718 -11.470 20.766 1.00 97.44 209 ALA A O 1
ATOM 1631 N N . PHE A 1 210 ? 1.170 -11.457 18.588 1.00 96.69 210 PHE A N 1
ATOM 1632 C CA . PHE A 1 210 ? -0.274 -11.559 18.800 1.00 96.69 210 PHE A CA 1
ATOM 1633 C C . PHE A 1 210 ? -0.690 -12.899 19.413 1.00 96.69 210 PHE A C 1
ATOM 1635 O O . PHE A 1 210 ? -1.514 -12.914 20.326 1.00 96.69 210 PHE A O 1
ATOM 1642 N N . LYS A 1 211 ? -0.088 -14.019 18.992 1.00 96.12 211 LYS A N 1
ATOM 1643 C CA . LYS A 1 211 ? -0.351 -15.336 19.594 1.00 96.12 211 LYS A CA 1
ATOM 1644 C C . LYS A 1 211 ? 0.120 -15.434 21.048 1.00 96.12 211 LYS A C 1
ATOM 1646 O O . LYS A 1 211 ? -0.505 -16.160 21.813 1.00 96.12 211 LYS A O 1
ATOM 1651 N N . ARG A 1 212 ? 1.191 -14.720 21.422 1.00 95.19 212 ARG A N 1
ATOM 1652 C CA . ARG A 1 212 ? 1.752 -14.716 22.788 1.00 95.19 212 ARG A CA 1
ATOM 1653 C C . ARG A 1 212 ? 1.063 -13.740 23.743 1.00 95.19 212 ARG A C 1
ATOM 1655 O O . ARG A 1 212 ? 0.992 -14.017 24.934 1.00 95.19 212 ARG A O 1
ATOM 1662 N N . LEU A 1 213 ? 0.640 -12.571 23.258 1.00 93.00 213 LEU A N 1
ATOM 1663 C CA . LEU A 1 213 ? 0.181 -11.470 24.118 1.00 93.00 213 LEU A CA 1
ATOM 1664 C C . LEU A 1 213 ? -1.338 -11.267 24.126 1.00 93.00 213 LEU A C 1
ATOM 1666 O O . LEU A 1 213 ? -1.829 -10.557 25.002 1.00 93.00 213 LEU A O 1
ATOM 1670 N N . SER A 1 214 ? -2.070 -11.838 23.170 1.00 90.94 214 SER A N 1
ATOM 1671 C CA . SER A 1 214 ? -3.528 -11.735 23.094 1.00 90.94 214 SER A CA 1
ATOM 1672 C C . SER A 1 214 ? -4.172 -13.100 23.295 1.00 90.94 214 SER A C 1
ATOM 1674 O O . SER A 1 214 ? -3.690 -14.088 22.748 1.00 90.94 214 SER A O 1
ATOM 1676 N N . ASP A 1 215 ? -5.296 -13.144 24.006 1.00 89.19 215 ASP A N 1
ATOM 1677 C CA . ASP A 1 215 ? -6.169 -14.323 24.080 1.00 89.19 215 ASP A CA 1
ATOM 1678 C C . ASP A 1 215 ? -7.360 -14.230 23.114 1.00 89.19 215 ASP A C 1
ATOM 1680 O O . ASP A 1 215 ? -8.052 -15.217 22.874 1.00 89.19 215 ASP A O 1
ATOM 1684 N N . ASP A 1 216 ? -7.546 -13.074 22.472 1.00 90.00 216 ASP A N 1
ATOM 1685 C CA . ASP A 1 216 ? -8.649 -12.825 21.551 1.00 90.00 216 ASP A CA 1
ATOM 1686 C C . ASP A 1 216 ? -8.455 -13.587 20.225 1.00 90.00 216 ASP A C 1
ATOM 1688 O O . ASP A 1 216 ? -7.488 -13.385 19.477 1.00 90.00 216 ASP A O 1
ATOM 1692 N N . ARG A 1 217 ? -9.414 -14.469 19.907 1.00 91.50 217 ARG A N 1
ATOM 1693 C CA . ARG A 1 217 ? -9.413 -15.277 18.677 1.00 91.50 217 ARG A CA 1
ATOM 1694 C C . ARG A 1 217 ? -9.424 -14.417 17.411 1.00 91.50 217 ARG A C 1
ATOM 1696 O O . ARG A 1 217 ? -8.775 -14.792 16.435 1.00 91.50 217 ARG A O 1
ATOM 1703 N N . ARG A 1 218 ? -10.132 -13.284 17.401 1.00 91.75 218 ARG A N 1
ATOM 1704 C CA . ARG A 1 218 ? -10.226 -12.382 16.241 1.00 91.75 218 ARG A CA 1
ATOM 1705 C C . ARG A 1 218 ? -8.884 -11.715 15.972 1.00 91.75 218 ARG A C 1
ATOM 1707 O O . ARG A 1 218 ? -8.452 -11.685 14.824 1.00 91.75 218 ARG A O 1
ATOM 1714 N N . LEU A 1 219 ? -8.179 -11.267 17.012 1.00 93.75 219 LEU A N 1
ATOM 1715 C CA . LEU A 1 219 ? -6.836 -10.691 16.872 1.00 93.75 219 LEU A CA 1
ATOM 1716 C C . LEU A 1 219 ? -5.805 -11.715 16.361 1.00 93.75 219 LEU A C 1
ATOM 1718 O O . LEU A 1 219 ? -4.971 -11.397 15.506 1.00 93.75 219 LEU A O 1
ATOM 1722 N N . LYS A 1 220 ? -5.886 -12.970 16.819 1.00 95.06 220 LYS A N 1
ATOM 1723 C CA . LYS A 1 220 ? -5.052 -14.071 16.295 1.00 95.06 220 LYS A CA 1
ATOM 1724 C C . LYS A 1 220 ? -5.375 -14.394 14.833 1.00 95.06 220 LYS A C 1
ATOM 1726 O O . LYS A 1 220 ? -4.457 -14.611 14.040 1.00 95.06 220 LYS A O 1
ATOM 1731 N N . LEU A 1 221 ? -6.658 -14.403 14.467 1.00 95.12 221 LEU A N 1
ATOM 1732 C CA . LEU A 1 221 ? -7.100 -14.658 13.096 1.00 95.12 221 LEU A CA 1
ATOM 1733 C C . LEU A 1 221 ? -6.647 -13.545 12.150 1.00 95.12 221 LEU A C 1
ATOM 1735 O O . LEU A 1 221 ? -6.045 -13.840 11.125 1.00 95.12 221 LEU A O 1
ATOM 1739 N N . LEU A 1 222 ? -6.875 -12.281 12.512 1.00 95.19 222 LEU A N 1
ATOM 1740 C CA . LEU A 1 222 ? -6.484 -11.126 11.704 1.00 95.19 222 LEU A CA 1
ATOM 1741 C C . LEU A 1 222 ? -4.963 -11.039 11.525 1.00 95.19 222 LEU A C 1
ATOM 1743 O O . LEU A 1 222 ? -4.501 -10.833 10.408 1.00 95.19 222 LEU A O 1
ATOM 1747 N N . SER A 1 223 ? -4.170 -11.258 12.582 1.00 97.25 223 SER A N 1
ATOM 1748 C CA . SER A 1 223 ? -2.703 -11.279 12.448 1.00 97.25 223 SER A CA 1
ATOM 1749 C C . SER A 1 223 ? -2.219 -12.418 11.542 1.00 97.25 223 SER A C 1
ATOM 1751 O O . SER A 1 223 ? -1.351 -12.200 10.700 1.00 97.25 223 SER A O 1
ATOM 1753 N N . THR A 1 224 ? -2.817 -13.611 11.644 1.00 97.75 224 THR A N 1
ATOM 1754 C CA . THR A 1 224 ? -2.519 -14.735 10.735 1.00 97.75 224 THR A CA 1
ATOM 1755 C C . THR A 1 224 ? -2.955 -14.424 9.299 1.00 97.75 224 THR A C 1
ATOM 1757 O O . THR A 1 224 ? -2.220 -14.715 8.360 1.00 97.75 224 THR A O 1
ATOM 1760 N N . GLY A 1 225 ? -4.110 -13.780 9.121 1.00 97.81 225 GLY A N 1
ATOM 1761 C CA . GLY A 1 225 ? -4.611 -13.327 7.825 1.00 97.81 225 GLY A CA 1
ATOM 1762 C C . GLY A 1 225 ? -3.669 -12.337 7.142 1.00 97.81 225 GLY A C 1
ATOM 1763 O O . GLY A 1 225 ? -3.420 -12.478 5.951 1.00 97.81 225 GLY A O 1
ATOM 1764 N N . ILE A 1 226 ? -3.068 -11.400 7.887 1.00 98.25 226 ILE A N 1
ATOM 1765 C CA . ILE A 1 226 ? -2.045 -10.485 7.349 1.00 98.25 226 ILE A CA 1
ATOM 1766 C C . ILE A 1 226 ? -0.838 -11.263 6.825 1.00 98.25 226 ILE A C 1
ATOM 1768 O O . ILE A 1 226 ? -0.375 -10.972 5.728 1.00 98.25 226 ILE A O 1
ATOM 1772 N N . LEU A 1 227 ? -0.342 -12.264 7.561 1.00 98.62 227 LEU A N 1
ATOM 1773 C CA . LEU A 1 227 ? 0.769 -13.091 7.079 1.00 98.62 227 LEU A CA 1
ATOM 1774 C C . LEU A 1 227 ? 0.402 -13.809 5.774 1.00 98.62 227 LEU A C 1
ATOM 1776 O O . LEU A 1 227 ? 1.178 -13.769 4.824 1.00 98.62 227 LEU A O 1
ATOM 1780 N N . VAL A 1 228 ? -0.787 -14.414 5.701 1.00 98.62 228 VAL A N 1
ATOM 1781 C CA . VAL A 1 228 ? -1.265 -15.067 4.471 1.00 98.62 228 VAL A CA 1
ATOM 1782 C C . VAL A 1 228 ? -1.340 -14.065 3.318 1.00 98.62 228 VAL A C 1
ATOM 1784 O O . VAL A 1 228 ? -0.804 -14.337 2.248 1.00 98.62 228 VAL A O 1
ATOM 1787 N N . LEU A 1 229 ? -1.930 -12.888 3.538 1.00 98.62 229 LEU A N 1
ATOM 1788 C CA . LEU A 1 229 ? -2.022 -11.836 2.526 1.00 98.62 229 LEU A CA 1
ATOM 1789 C C . LEU A 1 229 ? -0.641 -11.359 2.059 1.00 98.62 229 LEU A C 1
ATOM 1791 O O . LEU A 1 229 ? -0.443 -11.204 0.862 1.00 98.62 229 LEU A O 1
ATOM 1795 N N . VAL A 1 230 ? 0.332 -11.195 2.960 1.00 98.62 230 VAL A N 1
ATOM 1796 C CA . VAL A 1 230 ? 1.711 -10.805 2.616 1.00 98.62 230 VAL A CA 1
ATOM 1797 C C . VAL A 1 230 ? 2.418 -11.886 1.788 1.00 98.62 230 VAL A C 1
ATOM 1799 O O . VAL A 1 230 ? 3.135 -11.562 0.838 1.00 98.62 230 VAL A O 1
ATOM 1802 N N . LEU A 1 231 ? 2.207 -13.168 2.099 1.00 98.50 231 LEU A N 1
ATOM 1803 C CA . LEU A 1 231 ? 2.764 -14.279 1.319 1.00 98.50 231 LEU A CA 1
ATOM 1804 C C . LEU A 1 231 ? 2.145 -14.339 -0.081 1.00 98.50 231 LEU A C 1
ATOM 1806 O O . LEU A 1 231 ? 2.872 -14.434 -1.070 1.00 98.50 231 LEU A O 1
ATOM 1810 N N . VAL A 1 232 ? 0.819 -14.204 -0.175 1.00 98.56 232 VAL A N 1
ATOM 1811 C CA . VAL A 1 232 ? 0.114 -14.112 -1.460 1.00 98.56 232 VAL A CA 1
ATOM 1812 C C . VAL A 1 232 ? 0.587 -12.883 -2.241 1.00 98.56 232 VAL A C 1
ATOM 1814 O O . VAL A 1 232 ? 0.911 -13.000 -3.417 1.00 98.56 232 VAL A O 1
ATOM 1817 N N . GLN A 1 233 ? 0.719 -11.724 -1.594 1.00 98.25 233 GLN A N 1
ATOM 1818 C CA . GLN A 1 233 ? 1.217 -10.492 -2.208 1.00 98.25 233 GLN A CA 1
ATOM 1819 C C . GLN A 1 233 ? 2.621 -10.675 -2.791 1.00 98.25 233 GLN A C 1
ATOM 1821 O O . GLN A 1 233 ? 2.891 -10.222 -3.903 1.00 98.25 233 GLN A O 1
ATOM 1826 N N . SER A 1 234 ? 3.501 -11.366 -2.063 1.00 97.38 234 SER A N 1
ATOM 1827 C CA . SER A 1 234 ? 4.865 -11.671 -2.504 1.00 97.38 234 SER A CA 1
ATOM 1828 C C . SER A 1 234 ? 4.868 -12.616 -3.708 1.00 97.38 234 SER A C 1
ATOM 1830 O O . SER A 1 234 ? 5.587 -12.373 -4.676 1.00 97.38 234 SER A O 1
ATOM 1832 N N . ALA A 1 235 ? 4.012 -13.644 -3.698 1.00 97.38 235 ALA A N 1
ATOM 1833 C CA . ALA A 1 235 ? 3.860 -14.578 -4.812 1.00 97.38 235 ALA A CA 1
ATOM 1834 C C . ALA A 1 235 ? 3.309 -13.892 -6.074 1.00 97.38 235 ALA A C 1
ATOM 1836 O O . ALA A 1 235 ? 3.867 -14.044 -7.158 1.00 97.38 235 ALA A O 1
ATOM 1837 N N . VAL A 1 236 ? 2.260 -13.074 -5.938 1.00 98.06 236 VAL A N 1
ATOM 1838 C CA . VAL A 1 236 ? 1.695 -12.298 -7.056 1.00 98.06 236 VAL A CA 1
ATOM 1839 C C . VAL A 1 236 ? 2.692 -11.236 -7.546 1.00 98.06 236 VAL A C 1
ATOM 1841 O O . VAL A 1 236 ? 2.759 -10.952 -8.741 1.00 98.06 236 VAL A O 1
ATOM 1844 N N . GLY A 1 237 ? 3.524 -10.684 -6.656 1.00 96.88 237 GLY A N 1
ATOM 1845 C CA . GLY A 1 237 ? 4.618 -9.778 -7.021 1.00 96.88 237 GLY A CA 1
ATOM 1846 C C . GLY A 1 237 ? 5.678 -10.460 -7.885 1.00 96.88 237 GLY A C 1
ATOM 1847 O O . GLY A 1 237 ? 6.040 -9.936 -8.937 1.00 96.88 237 GLY A O 1
ATOM 1848 N N . ALA A 1 238 ? 6.110 -11.664 -7.502 1.00 96.62 238 ALA A N 1
ATOM 1849 C CA . ALA A 1 238 ? 6.997 -12.488 -8.323 1.00 96.62 238 ALA A CA 1
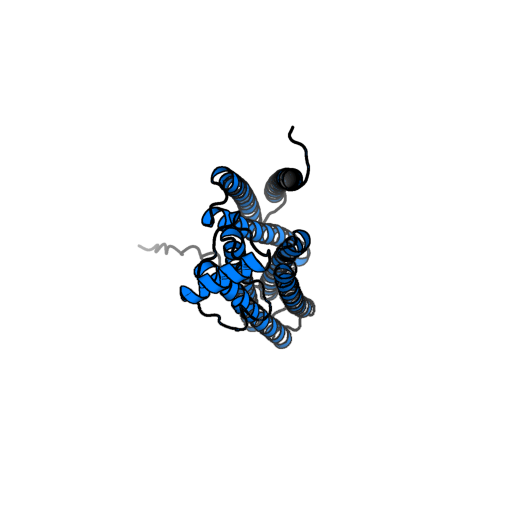ATOM 1850 C C . ALA A 1 238 ? 6.351 -12.834 -9.674 1.00 96.62 238 ALA A C 1
ATOM 1852 O O . ALA A 1 238 ? 6.976 -12.671 -10.722 1.00 96.62 238 ALA A O 1
ATOM 1853 N N . LEU A 1 239 ? 5.068 -13.216 -9.669 1.00 97.06 239 LEU A N 1
ATOM 1854 C CA . LEU A 1 239 ? 4.321 -13.507 -10.892 1.00 97.06 239 LEU A CA 1
ATOM 1855 C C . LEU A 1 239 ? 4.228 -12.284 -11.813 1.00 97.06 239 LEU A C 1
ATOM 1857 O O . LEU A 1 239 ? 4.299 -12.439 -13.027 1.00 97.06 239 LEU A O 1
ATOM 1861 N N . THR A 1 240 ? 4.131 -11.069 -11.267 1.00 96.38 240 THR A N 1
ATOM 1862 C CA . THR A 1 240 ? 4.119 -9.830 -12.065 1.00 96.38 240 THR A CA 1
ATOM 1863 C C . THR A 1 240 ? 5.408 -9.676 -12.875 1.00 96.38 240 THR A C 1
ATOM 1865 O O . THR A 1 240 ? 5.356 -9.244 -14.023 1.00 96.38 240 THR A O 1
ATOM 1868 N N . VAL A 1 241 ? 6.560 -10.061 -12.318 1.00 94.81 241 VAL A N 1
ATOM 1869 C CA . VAL A 1 241 ? 7.846 -10.051 -13.037 1.00 94.81 241 VAL A CA 1
ATOM 1870 C C . VAL A 1 241 ? 7.880 -11.163 -14.087 1.00 94.81 241 VAL A C 1
ATOM 1872 O O . VAL A 1 241 ? 8.118 -10.887 -15.261 1.00 94.81 241 VAL A O 1
ATOM 1875 N N . LEU A 1 242 ? 7.559 -12.399 -13.687 1.00 94.69 242 LEU A N 1
ATOM 1876 C CA . LEU A 1 242 ? 7.619 -13.585 -14.555 1.00 94.69 242 LEU A CA 1
ATOM 1877 C C . LEU A 1 242 ? 6.653 -13.511 -15.749 1.00 94.69 242 LEU A C 1
ATOM 1879 O O . LEU A 1 242 ? 6.937 -14.048 -16.814 1.00 94.69 242 LEU A O 1
ATOM 1883 N N . THR A 1 243 ? 5.528 -12.813 -15.592 1.00 95.50 243 THR A N 1
ATOM 1884 C CA . THR A 1 243 ? 4.526 -12.590 -16.651 1.00 95.50 243 THR A CA 1
ATOM 1885 C C . THR A 1 243 ? 4.740 -11.284 -17.417 1.00 95.50 243 THR A C 1
ATOM 1887 O O . THR A 1 243 ? 3.833 -10.814 -18.098 1.00 95.50 243 THR A O 1
ATOM 1890 N N . ARG A 1 244 ? 5.923 -10.665 -17.297 1.00 93.12 244 ARG A N 1
ATOM 1891 C CA . ARG A 1 244 ? 6.291 -9.417 -17.987 1.00 93.12 244 ARG A CA 1
ATOM 1892 C C . ARG A 1 244 ? 5.284 -8.270 -17.764 1.00 93.12 244 ARG A C 1
ATOM 1894 O O . ARG A 1 244 ? 4.995 -7.497 -18.672 1.00 93.12 244 ARG A O 1
ATOM 1901 N N . LYS A 1 245 ? 4.785 -8.123 -16.530 1.00 90.12 245 LYS A N 1
ATOM 1902 C CA . LYS A 1 245 ? 3.748 -7.159 -16.102 1.00 90.12 245 LYS A CA 1
ATOM 1903 C C . LYS A 1 245 ? 2.380 -7.371 -16.765 1.00 90.12 245 LYS A C 1
ATOM 1905 O O . LYS A 1 245 ? 1.732 -6.388 -17.126 1.00 90.12 245 LYS A O 1
ATOM 1910 N N . HIS A 1 246 ? 1.912 -8.615 -16.879 1.00 93.06 246 HIS A N 1
ATOM 1911 C CA . HIS A 1 246 ? 0.531 -8.872 -17.296 1.00 93.06 246 HIS A CA 1
ATOM 1912 C C . HIS A 1 246 ? -0.446 -8.040 -16.443 1.00 93.06 246 HIS A C 1
ATOM 1914 O O . HIS A 1 246 ? -0.388 -8.040 -15.211 1.00 93.06 246 HIS A O 1
ATOM 1920 N N . ASP A 1 247 ? -1.337 -7.312 -17.108 1.00 90.69 247 ASP A N 1
ATOM 1921 C CA . ASP A 1 247 ? -2.245 -6.318 -16.525 1.00 90.69 247 ASP A CA 1
ATOM 1922 C C . ASP A 1 247 ? -3.144 -6.865 -15.398 1.00 90.69 247 ASP A C 1
ATOM 1924 O O . ASP A 1 247 ? -3.264 -6.227 -14.349 1.00 90.69 247 ASP A O 1
ATOM 1928 N N . LEU A 1 248 ? -3.715 -8.062 -15.560 1.00 93.62 248 LEU A N 1
ATOM 1929 C CA . LEU A 1 248 ? -4.505 -8.751 -14.538 1.00 93.62 248 LEU A CA 1
ATOM 1930 C C . LEU A 1 248 ? -3.672 -9.099 -13.301 1.00 93.62 248 LEU A C 1
ATOM 1932 O O . LEU A 1 248 ? -4.118 -8.868 -12.178 1.00 93.62 248 LEU A O 1
ATOM 1936 N N . VAL A 1 249 ? -2.448 -9.602 -13.488 1.00 96.81 249 VAL A N 1
ATOM 1937 C CA . VAL A 1 249 ? -1.547 -9.957 -12.380 1.00 96.81 249 VAL A CA 1
ATOM 1938 C C . VAL A 1 249 ? -1.106 -8.700 -11.632 1.00 96.81 249 VAL A C 1
ATOM 1940 O O . VAL A 1 249 ? -1.164 -8.656 -10.403 1.00 96.81 249 VAL A O 1
ATOM 1943 N N . ALA A 1 250 ? -0.744 -7.642 -12.361 1.00 94.81 250 ALA A N 1
ATOM 1944 C CA . ALA A 1 250 ? -0.383 -6.356 -11.775 1.00 94.81 250 ALA A CA 1
ATOM 1945 C C . ALA A 1 250 ? -1.567 -5.714 -11.027 1.00 94.81 250 ALA A C 1
ATOM 1947 O O . ALA A 1 250 ? -1.396 -5.170 -9.934 1.00 94.81 250 ALA A O 1
ATOM 1948 N N . THR A 1 251 ? -2.782 -5.813 -11.574 1.00 94.50 251 THR A N 1
ATOM 1949 C CA . THR A 1 251 ? -4.015 -5.352 -10.918 1.00 94.50 251 THR A CA 1
ATOM 1950 C C . THR A 1 251 ? -4.285 -6.133 -9.635 1.00 94.50 251 THR A C 1
ATOM 1952 O O . THR A 1 251 ? -4.531 -5.528 -8.590 1.00 94.50 251 THR A O 1
ATOM 1955 N N . ALA A 1 252 ? -4.172 -7.463 -9.683 1.00 97.25 252 ALA A N 1
ATOM 1956 C CA . ALA A 1 252 ? -4.315 -8.323 -8.514 1.00 97.25 252 ALA A CA 1
ATOM 1957 C C . ALA A 1 252 ? -3.277 -7.982 -7.434 1.00 97.25 252 ALA A C 1
ATOM 1959 O O . ALA A 1 252 ? -3.633 -7.873 -6.263 1.00 97.25 252 ALA A O 1
ATOM 1960 N N . HIS A 1 253 ? -2.023 -7.723 -7.820 1.00 97.88 253 HIS A N 1
ATOM 1961 C CA . HIS A 1 253 ? -0.972 -7.296 -6.898 1.00 97.88 253 HIS A CA 1
ATOM 1962 C C . HIS A 1 253 ? -1.341 -5.992 -6.174 1.00 97.88 253 HIS A C 1
ATOM 1964 O O . HIS A 1 253 ? -1.196 -5.885 -4.960 1.00 97.88 253 HIS A O 1
ATOM 1970 N N . VAL A 1 254 ? -1.858 -4.986 -6.885 1.00 96.75 254 VAL A N 1
ATOM 1971 C CA . VAL A 1 254 ? -2.269 -3.719 -6.253 1.00 96.75 254 VAL A CA 1
ATOM 1972 C C . VAL A 1 254 ? -3.487 -3.917 -5.343 1.00 96.75 254 VAL A C 1
ATOM 1974 O O . VAL A 1 254 ? -3.517 -3.373 -4.238 1.00 96.75 254 VAL A O 1
ATOM 1977 N N . ALA A 1 255 ? -4.472 -4.713 -5.767 1.00 96.88 255 ALA A N 1
ATOM 1978 C CA . ALA A 1 255 ? -5.688 -4.974 -4.997 1.00 96.88 255 ALA A CA 1
ATOM 1979 C C . ALA A 1 255 ? -5.409 -5.745 -3.693 1.00 96.88 255 ALA A C 1
ATOM 1981 O O . ALA A 1 255 ? -5.895 -5.363 -2.627 1.00 96.88 255 ALA A O 1
ATOM 1982 N N . ILE A 1 256 ? -4.584 -6.794 -3.751 1.00 98.25 256 ILE A N 1
ATOM 1983 C CA . ILE A 1 256 ? -4.178 -7.572 -2.571 1.00 98.25 256 ILE A CA 1
ATOM 1984 C C . ILE A 1 256 ? -3.287 -6.723 -1.656 1.00 98.25 256 ILE A C 1
ATOM 1986 O O . ILE A 1 256 ? -3.434 -6.781 -0.433 1.00 98.25 256 ILE A O 1
ATOM 1990 N N . GLY A 1 257 ? -2.439 -5.856 -2.216 1.00 98.00 257 GLY A N 1
ATOM 1991 C CA . GLY A 1 257 ? -1.673 -4.871 -1.451 1.00 98.00 257 GLY A CA 1
ATOM 1992 C C . GLY A 1 257 ? -2.575 -3.925 -0.650 1.00 98.00 257 GLY A C 1
ATOM 1993 O O . GLY A 1 257 ? -2.365 -3.746 0.551 1.00 98.00 257 GLY A O 1
ATOM 1994 N N . ALA A 1 258 ? -3.631 -3.394 -1.277 1.00 98.00 258 ALA A N 1
ATOM 1995 C CA . ALA A 1 258 ? -4.632 -2.557 -0.613 1.00 98.00 258 ALA A CA 1
ATOM 1996 C C . ALA A 1 258 ? -5.365 -3.312 0.509 1.00 98.00 258 ALA A C 1
ATOM 1998 O O . ALA A 1 258 ? -5.528 -2.791 1.616 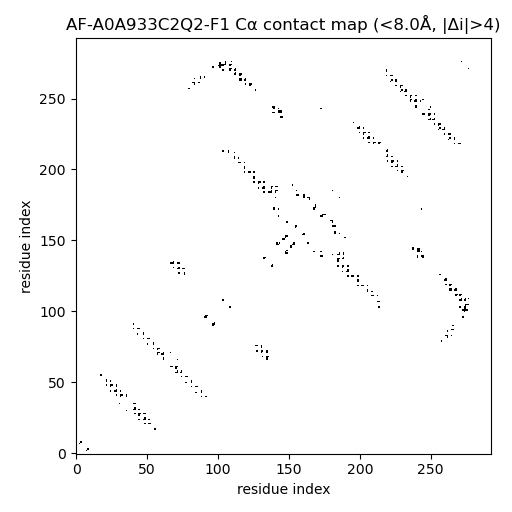1.00 98.00 258 ALA A O 1
ATOM 1999 N N . LEU A 1 259 ? -5.755 -4.566 0.251 1.00 97.94 259 LEU A N 1
ATOM 2000 C CA . LEU A 1 259 ? -6.391 -5.434 1.243 1.00 97.94 259 LEU A CA 1
ATOM 2001 C C . LEU A 1 259 ? -5.459 -5.731 2.431 1.00 97.94 259 LEU A C 1
ATOM 2003 O O . LEU A 1 259 ? -5.892 -5.739 3.584 1.00 97.94 259 LEU A O 1
ATOM 2007 N N . THR A 1 260 ? -4.171 -5.937 2.167 1.00 98.44 260 THR A N 1
ATOM 2008 C CA . THR A 1 260 ? -3.152 -6.167 3.200 1.00 98.44 260 THR A CA 1
ATOM 2009 C C . THR A 1 260 ? -3.014 -4.945 4.108 1.00 98.44 260 THR A C 1
ATOM 2011 O O . THR A 1 260 ? -3.066 -5.078 5.333 1.00 98.44 260 THR A O 1
ATOM 2014 N N . LEU A 1 261 ? -2.909 -3.749 3.514 1.00 98.62 261 LEU A N 1
ATOM 2015 C CA . LEU A 1 261 ? -2.792 -2.490 4.249 1.00 98.62 261 LEU A CA 1
ATOM 2016 C C . LEU A 1 261 ? -4.040 -2.205 5.094 1.00 98.62 261 LEU A C 1
ATOM 2018 O O . LEU A 1 261 ? -3.925 -1.934 6.289 1.00 98.62 261 LEU A O 1
ATOM 2022 N N . VAL A 1 262 ? -5.241 -2.309 4.514 1.00 98.06 262 VAL A N 1
ATOM 2023 C CA . VAL A 1 262 ? -6.473 -2.028 5.267 1.00 98.06 262 VAL A CA 1
ATOM 2024 C C . VAL A 1 262 ? -6.669 -3.027 6.408 1.00 98.06 262 VAL A C 1
ATOM 2026 O O . VAL A 1 262 ? -7.070 -2.640 7.503 1.00 98.06 262 VAL A O 1
ATOM 2029 N N . THR A 1 263 ? -6.303 -4.298 6.207 1.00 97.75 263 THR A N 1
ATOM 2030 C CA . THR A 1 263 ? -6.372 -5.318 7.262 1.00 97.75 263 THR A CA 1
ATOM 2031 C C . THR A 1 263 ? -5.414 -4.995 8.413 1.00 97.75 263 THR A C 1
ATOM 2033 O O . THR A 1 263 ? -5.791 -5.161 9.575 1.00 97.75 263 THR A O 1
ATOM 2036 N N . SER A 1 264 ? -4.208 -4.477 8.139 1.00 98.44 264 SER A N 1
ATOM 2037 C CA . SER A 1 264 ? -3.272 -4.071 9.200 1.00 98.44 264 SER A CA 1
ATOM 2038 C C . SER A 1 264 ? -3.746 -2.831 9.963 1.00 98.44 264 SER A C 1
ATOM 2040 O O . SER A 1 264 ? -3.624 -2.784 11.192 1.00 98.44 264 SER A O 1
ATOM 2042 N N . VAL A 1 265 ? -4.350 -1.859 9.270 1.00 98.25 265 VAL A N 1
ATOM 2043 C CA . VAL A 1 265 ? -4.982 -0.688 9.899 1.00 98.25 265 VAL A CA 1
ATOM 2044 C C . VAL A 1 265 ? -6.123 -1.136 10.809 1.00 98.25 265 VAL A C 1
ATOM 2046 O O . VAL A 1 265 ? -6.160 -0.760 11.982 1.00 98.25 265 VAL A O 1
ATOM 2049 N N . LEU A 1 266 ? -7.013 -2.000 10.314 1.00 96.19 266 LEU A N 1
ATOM 2050 C CA . LEU A 1 266 ? -8.133 -2.530 11.089 1.00 96.19 266 LEU A CA 1
ATOM 2051 C C . LEU A 1 266 ? -7.668 -3.334 12.305 1.00 96.19 266 LEU A C 1
ATOM 2053 O O . LEU A 1 266 ? -8.216 -3.141 13.388 1.00 96.19 266 LEU A O 1
ATOM 2057 N N . LEU A 1 267 ? -6.634 -4.174 12.174 1.00 96.75 267 LEU A N 1
ATOM 2058 C CA . LEU A 1 267 ? -6.027 -4.874 13.309 1.00 96.75 267 LEU A CA 1
ATOM 2059 C C . LEU A 1 267 ? -5.518 -3.881 14.366 1.00 96.75 267 LEU A C 1
ATOM 2061 O O . LEU A 1 267 ? -5.787 -4.045 15.556 1.00 96.75 267 LEU A O 1
ATOM 2065 N N . THR A 1 268 ? -4.816 -2.833 13.933 1.00 97.00 268 THR A N 1
ATOM 2066 C CA . THR A 1 268 ? -4.250 -1.806 14.821 1.00 97.00 268 THR A CA 1
ATOM 2067 C C . THR A 1 268 ? -5.348 -1.048 15.571 1.00 97.00 268 THR A C 1
ATOM 2069 O O . THR A 1 268 ? -5.262 -0.869 16.789 1.00 97.00 268 THR A O 1
ATOM 2072 N N . LEU A 1 269 ? -6.421 -0.661 14.875 1.00 95.06 269 LEU A N 1
ATOM 2073 C CA . LEU A 1 269 ? -7.588 -0.008 15.476 1.00 95.06 269 LEU A CA 1
ATOM 2074 C C . LEU A 1 269 ? -8.351 -0.942 16.422 1.00 95.06 269 LEU A C 1
ATOM 2076 O O . LEU A 1 269 ? -8.793 -0.506 17.486 1.00 95.06 269 LEU A O 1
ATOM 2080 N N . HIS A 1 270 ? -8.465 -2.227 16.077 1.00 93.88 270 HIS A N 1
ATOM 2081 C CA . HIS A 1 270 ? -9.087 -3.241 16.925 1.00 93.88 270 HIS A CA 1
ATOM 2082 C C . HIS A 1 270 ? -8.343 -3.367 18.260 1.00 93.88 270 HIS A C 1
ATOM 2084 O O . HIS A 1 270 ? -8.963 -3.332 19.323 1.00 93.88 270 HIS A O 1
ATOM 2090 N N . VAL A 1 271 ? -7.008 -3.432 18.227 1.00 94.44 271 VAL A N 1
ATOM 2091 C CA . VAL A 1 271 ? -6.188 -3.434 19.447 1.00 94.44 271 VAL A CA 1
ATOM 2092 C C . VAL A 1 271 ? -6.363 -2.137 20.233 1.00 94.44 271 VAL A C 1
ATOM 2094 O O . VAL A 1 271 ? -6.551 -2.193 21.448 1.00 94.44 271 VAL A O 1
ATOM 2097 N N . ALA A 1 272 ? -6.347 -0.979 19.565 1.00 92.69 272 ALA A N 1
ATOM 2098 C CA . ALA A 1 272 ? -6.529 0.313 20.227 1.00 92.69 272 ALA A CA 1
ATOM 2099 C C . ALA A 1 272 ? -7.861 0.388 20.991 1.00 92.69 272 ALA A C 1
ATOM 2101 O O . ALA A 1 272 ? -7.889 0.867 22.129 1.00 92.69 272 ALA A O 1
ATOM 2102 N N . LYS A 1 273 ? -8.941 -0.147 20.404 1.00 90.88 273 LYS A N 1
ATOM 2103 C CA . LYS A 1 273 ? -10.254 -0.262 21.048 1.00 90.88 273 LYS A CA 1
ATOM 2104 C C . LYS A 1 273 ? -10.219 -1.187 22.260 1.00 90.88 273 LYS A C 1
ATOM 2106 O O . LYS A 1 273 ? -10.598 -0.749 23.343 1.00 90.88 273 LYS A O 1
ATOM 2111 N N . LEU A 1 274 ? -9.748 -2.428 22.102 1.00 89.62 274 LEU A N 1
ATOM 2112 C CA . LEU A 1 274 ? -9.756 -3.425 23.184 1.00 89.62 274 LEU A CA 1
ATOM 2113 C C . LEU A 1 274 ? -8.852 -3.047 24.364 1.00 89.62 274 LEU A C 1
ATOM 2115 O O . LEU A 1 274 ? -9.144 -3.416 25.499 1.00 89.62 274 LEU A O 1
ATOM 2119 N N . ALA A 1 275 ? -7.771 -2.313 24.101 1.00 88.88 275 ALA A N 1
ATOM 2120 C CA . ALA A 1 275 ? -6.843 -1.813 25.114 1.00 88.88 275 ALA A CA 1
ATOM 2121 C C . ALA A 1 275 ? -7.270 -0.463 25.722 1.00 88.88 275 ALA A C 1
ATOM 2123 O O . ALA A 1 275 ? -6.599 0.054 26.618 1.00 88.88 275 ALA A O 1
ATOM 2124 N N . GLY A 1 276 ? -8.359 0.140 25.227 1.00 85.25 276 GLY A N 1
ATOM 2125 C CA . GLY A 1 276 ? -8.854 1.432 25.698 1.00 85.25 276 GLY A CA 1
ATOM 2126 C C . GLY A 1 276 ? -7.860 2.576 25.490 1.00 85.25 276 GLY A C 1
ATOM 2127 O O . GLY A 1 276 ? -7.792 3.485 26.322 1.00 85.25 276 GLY A O 1
ATOM 2128 N N . ILE A 1 277 ? -7.070 2.532 24.412 1.00 82.50 277 ILE A N 1
ATOM 2129 C CA . ILE A 1 277 ? -6.099 3.579 24.084 1.00 82.50 277 ILE A CA 1
ATOM 2130 C C . ILE A 1 277 ? -6.880 4.845 23.731 1.00 82.50 277 ILE A C 1
ATOM 2132 O O . ILE A 1 277 ? -7.430 4.991 22.643 1.00 82.50 277 ILE A O 1
ATOM 2136 N N . ARG A 1 278 ? -6.959 5.773 24.688 1.00 71.00 278 ARG A N 1
ATOM 2137 C CA . ARG A 1 278 ? -7.527 7.101 24.460 1.00 71.00 278 ARG A CA 1
ATOM 2138 C C . ARG A 1 278 ? -6.478 7.955 23.758 1.00 71.00 278 ARG A C 1
ATOM 2140 O O . ARG A 1 278 ? -5.421 8.220 24.328 1.00 71.00 278 ARG A O 1
ATOM 2147 N N . TRP A 1 279 ? -6.791 8.442 22.561 1.00 58.72 279 TRP A N 1
ATOM 2148 C CA . TRP A 1 279 ? -6.083 9.578 21.976 1.00 58.72 279 TRP A CA 1
ATOM 2149 C C . TRP A 1 279 ? -6.321 10.780 22.895 1.00 58.72 279 TRP A C 1
ATOM 2151 O O . TRP A 1 279 ? -7.431 11.313 22.943 1.00 58.72 279 TRP A O 1
ATOM 2161 N N . LYS A 1 280 ? -5.327 11.125 23.728 1.00 40.53 280 LYS A N 1
ATOM 2162 C CA . LYS A 1 280 ? -5.417 12.247 24.673 1.00 40.53 280 LYS A CA 1
ATOM 2163 C C . LYS A 1 280 ? -5.910 13.483 23.914 1.00 40.53 280 LYS A C 1
ATOM 2165 O O . LYS A 1 280 ? -5.240 13.942 22.994 1.00 40.53 280 LYS A O 1
ATOM 2170 N N . ARG A 1 281 ? -7.047 14.053 24.329 1.00 42.91 281 ARG A N 1
ATOM 2171 C CA . ARG A 1 281 ? -7.257 15.490 24.127 1.00 42.91 281 ARG A CA 1
ATOM 2172 C C . ARG A 1 281 ? -6.122 16.180 24.893 1.00 42.91 281 ARG A C 1
ATOM 2174 O O . ARG A 1 281 ? -5.907 15.784 26.044 1.00 42.91 281 ARG A O 1
ATOM 2181 N N . PRO A 1 282 ? -5.386 17.139 24.309 1.00 34.06 282 PRO A N 1
ATOM 2182 C CA . PRO A 1 282 ? -4.568 18.013 25.132 1.00 34.06 282 PRO A CA 1
ATOM 2183 C C . PRO A 1 282 ? -5.485 18.568 26.224 1.00 34.06 282 PRO A C 1
ATOM 2185 O O . PRO A 1 282 ? -6.599 19.012 25.929 1.00 34.06 282 PRO A O 1
ATOM 2188 N N . ALA A 1 283 ? -5.086 18.408 27.486 1.00 38.88 283 ALA A N 1
ATOM 2189 C CA . ALA A 1 283 ? -5.831 18.998 28.585 1.00 38.88 283 ALA A CA 1
ATOM 2190 C C . ALA A 1 283 ? -5.917 20.510 28.319 1.00 38.88 283 ALA A C 1
ATOM 2192 O O . ALA A 1 283 ? -4.913 21.080 27.882 1.00 38.88 283 ALA A O 1
ATOM 2193 N N . PRO A 1 284 ? -7.071 21.165 28.541 1.00 44.94 284 PRO A N 1
ATOM 2194 C CA . PRO A 1 284 ? -7.065 22.612 28.628 1.00 44.94 284 PRO A CA 1
ATOM 2195 C C . PRO A 1 284 ? -6.062 22.966 29.724 1.00 44.94 284 PRO A C 1
ATOM 2197 O O . PRO A 1 284 ? -6.166 22.460 30.842 1.00 44.94 284 PRO A O 1
ATOM 2200 N N . SER A 1 285 ? -5.043 23.750 29.379 1.00 48.94 285 SER A N 1
ATOM 2201 C CA . SER A 1 285 ? -4.144 24.332 30.365 1.00 48.94 285 SER A CA 1
ATOM 2202 C C . SER A 1 285 ? -5.023 25.042 31.385 1.00 48.94 285 SER A C 1
ATOM 2204 O O . SER A 1 285 ? -5.740 25.977 31.025 1.00 48.94 285 SER A O 1
ATOM 2206 N N . HIS A 1 286 ? -5.021 24.566 32.629 1.00 42.97 286 HIS A N 1
ATOM 2207 C CA . HIS A 1 286 ? -5.558 25.336 33.735 1.00 42.97 286 HIS A CA 1
ATOM 2208 C C . HIS A 1 286 ? -4.744 26.629 33.784 1.00 42.97 286 HIS A C 1
ATOM 2210 O O . HIS A 1 286 ? -3.613 26.638 34.260 1.00 42.97 286 HIS A O 1
ATOM 2216 N N . VAL A 1 287 ? -5.296 27.704 33.219 1.00 48.31 287 VAL A N 1
ATOM 2217 C CA . VAL A 1 287 ? -4.897 29.053 33.594 1.00 48.31 287 VAL A CA 1
ATOM 2218 C C . VAL A 1 287 ? -5.281 29.145 35.059 1.00 48.31 287 VAL A C 1
ATOM 2220 O O . VAL A 1 287 ? -6.463 29.121 35.402 1.00 48.31 287 VAL A O 1
ATOM 2223 N N . ALA A 1 288 ? -4.269 29.115 35.919 1.00 43.84 288 ALA A N 1
ATOM 2224 C CA . ALA A 1 288 ? -4.416 29.470 37.310 1.00 43.84 288 ALA A CA 1
ATOM 2225 C C . ALA A 1 288 ? -4.902 30.922 37.345 1.00 43.84 288 ALA A C 1
ATOM 2227 O O . ALA A 1 288 ? -4.124 31.857 37.194 1.00 43.84 288 ALA A O 1
ATOM 2228 N N . THR A 1 289 ? -6.207 31.121 37.492 1.00 46.38 289 THR A N 1
ATOM 2229 C CA . THR A 1 289 ? -6.708 32.315 38.164 1.00 46.38 289 THR A CA 1
ATOM 2230 C C . THR A 1 289 ? -6.298 32.175 39.622 1.00 46.38 289 THR A C 1
ATOM 2232 O O . THR A 1 289 ? -7.029 31.604 40.430 1.00 46.38 289 THR A O 1
ATOM 2235 N N . GLU A 1 290 ? -5.096 32.655 39.938 1.00 44.84 290 GLU A N 1
ATOM 2236 C CA . GLU A 1 290 ? -4.813 33.203 41.258 1.00 44.84 290 GLU A CA 1
ATOM 2237 C C . GLU A 1 290 ? -5.750 34.399 41.437 1.00 44.84 290 GLU A C 1
ATOM 2239 O O . GLU A 1 290 ? -5.489 35.518 41.007 1.00 44.84 290 GLU A O 1
ATOM 2244 N N . ALA A 1 291 ? -6.917 34.120 42.004 1.00 47.06 291 ALA A N 1
ATOM 2245 C CA . ALA A 1 291 ? -7.613 35.098 42.804 1.00 47.06 291 ALA A CA 1
ATOM 2246 C C . ALA A 1 291 ? -6.941 35.066 44.175 1.00 47.06 291 ALA A C 1
ATOM 2248 O O . ALA A 1 291 ? -6.983 34.019 44.815 1.00 47.06 291 ALA A O 1
ATOM 2249 N N . MET A 1 292 ? -6.324 36.171 44.593 1.00 48.59 292 MET A N 1
ATOM 2250 C CA . MET A 1 292 ? -6.392 36.693 45.961 1.00 48.59 292 MET A CA 1
ATOM 2251 C C . MET A 1 292 ? -5.593 37.998 46.094 1.00 48.59 292 MET A C 1
ATOM 2253 O O . MET A 1 292 ? -4.399 38.013 45.819 1.00 48.59 292 MET A O 1
ATOM 2257 N N . ALA A 1 293 ? -6.305 38.997 46.631 1.00 40.41 293 ALA A N 1
ATOM 2258 C CA . ALA A 1 293 ? -5.847 40.216 47.306 1.00 40.41 293 ALA A CA 1
ATOM 2259 C C . ALA A 1 293 ? -5.272 41.350 46.443 1.00 40.41 293 ALA A C 1
ATOM 2261 O O . ALA A 1 293 ? -4.123 41.250 45.969 1.00 40.41 293 ALA A O 1
#

pLDDT: mean 91.56, std 12.33, range [34.06, 98.75]

Radius of gyration: 23.06 Å; Cα contacts (8 Å, |Δi|>4): 270; chains: 1; bounding box: 56×56×77 Å

Secondary structure (DSSP, 8-state):
-----THHHHHHHHHHHHHHHHHHHHHHHHHHHHH---HHHHHHHHHHHHHHHHHHHHHHHHHHTT--HHHHHHHHHHHHHHHHHHHHHHHHHSHHHHS----S-HHHHHHHHHHHHHHHHHHHHHHHHHHHHHHTTGGGSS--SSSBTTBSS---SHHHHHHHHHHHHHTTSS-GGG----HHHHHHHHHHHHHHHHHHHHHHHHHHHHHHH---HHHHHHHHHHHHHHHHHHHHHHHHHHTTS-HHHHHHHHHHHHHHHHHHHHHHHHHHHHTT---PPPPP---------

Solvent-accessible surface area (backbone atoms only — not comparable to full-atom values): 15870 Å² total; per-residue (Å²): 130,80,78,76,54,71,70,56,34,55,54,52,52,50,50,54,51,50,52,52,51,48,52,52,38,52,53,49,28,54,47,37,61,73,74,51,85,56,64,68,61,33,51,50,31,50,51,51,42,52,47,50,52,51,42,53,51,34,55,50,48,23,65,76,61,71,50,43,45,72,50,42,33,49,32,55,53,48,52,53,50,47,54,39,49,55,53,46,51,54,47,65,70,32,71,77,59,70,51,91,66,73,78,41,59,55,70,53,21,51,54,50,26,53,50,27,49,48,50,32,49,47,50,51,50,51,48,52,43,47,38,46,22,58,56,65,65,10,65,70,53,49,65,53,78,93,36,31,91,89,27,90,76,59,74,66,50,70,71,44,39,56,51,50,42,49,54,34,48,78,68,69,74,45,55,81,88,74,55,80,69,54,54,67,30,41,47,42,43,49,52,42,52,55,48,48,53,51,44,50,55,51,31,53,50,46,32,53,51,37,61,73,66,45,89,52,64,65,59,40,49,52,36,46,47,44,35,51,40,49,53,50,34,51,51,37,47,52,46,19,35,73,53,75,56,39,65,69,44,44,49,48,31,55,53,46,46,50,52,38,44,39,50,32,49,51,51,23,51,51,34,32,54,24,27,62,64,70,82,75,70,81,73,79,78,78,76,79,76,80,80,79,138

Mean predicted aligned error: 5.95 Å